Protein AF-A0A1V9X004-F1 (afdb_monomer_lite)

InterPro domains:
  IPR007000 Phospholipase B-like [PF04916] (18-209)
  IPR007000 Phospholipase B-like [PTHR12370] (17-209)

pLDDT: mean 76.51, std 19.92, range [30.42, 96.69]

Foldseek 3Di:
DVVVLVVVVVPDQQDDPVVQVVVCVVPPQAPVVSQVSCVPNPNQPPWEWDKDARLVQWADDPVGTDGHPRRIDIDTDPPFQYVVGADDDVVNNVVVCLVVCCVVPHCLSPPCRNLLNVLCVVQVVVDPDPFSVQLQQQDFPFVPDPSQADPDPVRGARCSGSWRQLCVDDPPDPDDDDNPDGRFKDWADDSVQVVVQFIFMDGGGRDPVCNPGNPPVRVVPRDGDRDDDDPPPPPDPDDDDDDD

Structure (mmCIF, N/CA/C/O backbone):
data_AF-A0A1V9X004-F1
#
_entry.id   AF-A0A1V9X004-F1
#
loop_
_atom_site.group_PDB
_atom_site.id
_atom_site.type_symbol
_atom_site.label_atom_id
_atom_site.label_alt_id
_atom_site.label_comp_id
_atom_site.label_asym_id
_atom_site.label_entity_id
_atom_site.label_seq_id
_atom_site.pdbx_PDB_ins_code
_atom_site.Cartn_x
_atom_site.Cartn_y
_atom_site.Cartn_z
_atom_site.occupancy
_atom_site.B_iso_or_equiv
_atom_site.auth_seq_id
_atom_site.auth_comp_id
_atom_site.auth_asym_id
_atom_site.auth_atom_id
_atom_site.pdbx_PDB_model_num
ATOM 1 N N . MET A 1 1 ? -15.136 17.349 20.331 1.00 53.78 1 MET A N 1
ATOM 2 C CA . MET A 1 1 ? -14.420 17.131 19.054 1.00 53.78 1 MET A CA 1
ATOM 3 C C . MET A 1 1 ? -13.663 18.383 18.614 1.00 53.78 1 MET A C 1
ATOM 5 O O . MET A 1 1 ? -12.448 18.372 18.726 1.00 53.78 1 MET A O 1
ATOM 9 N N . LEU A 1 2 ? -14.330 19.485 18.222 1.00 52.47 2 LEU A N 1
ATOM 10 C CA . LEU A 1 2 ? -13.632 20.729 17.837 1.00 52.47 2 LEU A CA 1
ATOM 11 C C . LEU A 1 2 ? -12.688 21.262 18.929 1.00 52.47 2 LEU A C 1
ATOM 13 O O . LEU A 1 2 ? -11.559 21.576 18.601 1.00 52.47 2 LEU A O 1
ATOM 17 N N . GLN A 1 3 ? -13.092 21.255 20.206 1.00 54.00 3 GLN A N 1
ATOM 18 C CA . GLN A 1 3 ? -12.241 21.714 21.320 1.00 54.00 3 GLN A CA 1
ATOM 19 C C . GLN A 1 3 ? -10.971 20.874 21.557 1.00 54.00 3 GLN A C 1
ATOM 21 O O . GLN A 1 3 ? -9.941 21.419 21.939 1.00 54.00 3 GLN A O 1
ATOM 26 N N . GLN A 1 4 ? -11.026 19.554 21.331 1.00 58.50 4 GLN A N 1
ATOM 27 C CA . GLN A 1 4 ? -9.837 18.692 21.432 1.00 58.50 4 GLN A CA 1
ATOM 28 C C . GLN A 1 4 ? -8.869 18.961 20.279 1.00 58.50 4 GLN A C 1
ATOM 30 O O . GLN A 1 4 ? -7.663 18.975 20.487 1.00 58.50 4 GLN A O 1
ATOM 35 N N . LEU A 1 5 ? -9.398 19.210 19.078 1.00 57.47 5 LEU A N 1
ATOM 36 C CA . LEU A 1 5 ? -8.586 19.544 17.911 1.00 57.47 5 LEU A CA 1
ATOM 37 C C . LEU A 1 5 ? -7.991 20.954 18.020 1.00 57.47 5 LEU A C 1
ATOM 39 O O . LEU A 1 5 ? -6.809 21.116 17.757 1.00 57.47 5 LEU A O 1
ATOM 43 N N . THR A 1 6 ? -8.756 21.952 18.478 1.00 59.28 6 THR A N 1
ATOM 44 C CA . THR A 1 6 ? -8.246 23.321 18.676 1.00 59.28 6 THR A CA 1
ATOM 45 C C . THR A 1 6 ? -7.191 23.381 19.776 1.00 59.28 6 THR A C 1
ATOM 47 O O . THR A 1 6 ? -6.166 24.014 19.585 1.00 59.28 6 THR A O 1
ATOM 50 N N . GLY A 1 7 ? -7.369 22.650 20.886 1.00 61.34 7 GLY A N 1
ATOM 51 C CA . GLY A 1 7 ? -6.350 22.576 21.940 1.00 61.34 7 GLY A CA 1
ATOM 52 C C . GLY A 1 7 ? -5.041 21.910 21.494 1.00 61.34 7 GLY A C 1
ATOM 53 O O . GLY A 1 7 ? -3.983 22.247 22.014 1.00 61.34 7 GLY A O 1
ATOM 54 N N . LEU A 1 8 ? -5.094 20.990 20.523 1.00 60.97 8 LEU A N 1
ATOM 55 C CA . LEU A 1 8 ? -3.900 20.405 19.903 1.00 60.97 8 LEU A CA 1
ATOM 56 C C . LEU A 1 8 ? -3.260 21.351 18.873 1.00 60.97 8 LEU A C 1
ATOM 58 O O . LEU A 1 8 ? -2.035 21.412 18.793 1.00 60.97 8 LEU A O 1
ATOM 62 N N . ASP A 1 9 ? -4.079 22.078 18.107 1.00 60.88 9 ASP A N 1
ATOM 63 C CA . ASP A 1 9 ? -3.632 23.027 17.080 1.00 60.88 9 ASP A CA 1
ATOM 64 C C . ASP A 1 9 ? -2.958 24.272 17.700 1.00 60.88 9 ASP A C 1
ATOM 66 O O . ASP A 1 9 ? -1.928 24.724 17.196 1.00 60.88 9 ASP A O 1
ATOM 70 N N . ASP A 1 10 ? -3.504 24.804 18.802 1.00 58.59 10 ASP A N 1
ATOM 71 C CA . ASP A 1 10 ? -3.049 26.054 19.436 1.00 58.59 10 ASP A CA 1
ATOM 72 C C . ASP A 1 10 ? -1.736 25.901 20.210 1.00 58.59 10 ASP A C 1
ATOM 74 O O . ASP A 1 10 ? -1.018 26.878 20.423 1.00 58.59 10 ASP A O 1
ATOM 78 N N . GLN A 1 11 ? -1.393 24.685 20.641 1.00 55.88 11 GLN A N 1
ATOM 79 C CA . GLN A 1 11 ? -0.183 24.487 21.430 1.00 55.88 11 GLN A CA 1
ATOM 80 C C . GLN A 1 11 ? 1.095 24.454 20.581 1.00 55.88 11 GLN A C 1
ATOM 82 O O . GLN A 1 11 ? 2.164 24.701 21.137 1.00 55.88 11 GLN A O 1
ATOM 87 N N . PHE A 1 12 ? 1.040 24.159 19.271 1.00 55.66 12 PHE A N 1
ATOM 88 C CA . PHE A 1 12 ? 2.264 23.838 18.524 1.00 55.66 12 PHE A CA 1
ATOM 89 C C . PHE A 1 12 ? 2.197 24.093 17.003 1.00 55.66 12 PHE A C 1
ATOM 91 O O . PHE A 1 12 ? 2.146 23.166 16.190 1.00 55.66 12 PHE A O 1
ATOM 98 N N . GLU A 1 13 ? 2.294 25.356 16.588 1.00 60.31 13 GLU A N 1
ATOM 99 C CA . GLU A 1 13 ? 2.584 25.693 15.189 1.00 60.31 13 GLU A CA 1
ATOM 100 C C . GLU A 1 13 ? 3.976 25.187 14.752 1.00 60.31 13 GLU A C 1
ATOM 102 O O . GLU A 1 13 ? 4.943 25.246 15.508 1.00 60.31 13 GLU A O 1
ATOM 107 N N . GLY A 1 14 ? 4.090 24.679 13.518 1.00 66.25 14 GLY A N 1
ATOM 108 C CA . GLY A 1 14 ? 5.381 24.285 12.929 1.00 66.25 14 GLY A CA 1
ATOM 109 C C . GLY A 1 14 ? 5.906 22.887 13.296 1.00 66.25 14 GLY A C 1
ATOM 110 O O . GLY A 1 14 ? 7.081 22.600 13.068 1.00 66.25 14 GLY A O 1
ATOM 111 N N . GLN A 1 15 ? 5.075 21.993 13.843 1.00 75.81 15 GLN A N 1
ATOM 112 C CA . GLN A 1 15 ? 5.506 20.625 14.152 1.00 75.81 15 GLN A CA 1
ATOM 113 C C . GLN A 1 15 ? 5.860 19.800 12.910 1.00 75.81 15 GLN A C 1
ATOM 115 O O . GLN A 1 15 ? 5.192 19.863 11.879 1.00 75.81 15 GLN A O 1
ATOM 120 N N . THR A 1 16 ? 6.861 18.931 13.050 1.00 82.88 16 THR A N 1
ATOM 121 C CA . THR A 1 16 ? 7.180 17.917 12.038 1.00 82.88 16 THR A CA 1
ATOM 122 C C . THR A 1 16 ? 6.090 16.847 11.969 1.00 82.88 16 THR A C 1
ATOM 124 O O . THR A 1 16 ? 5.406 16.565 12.957 1.00 82.88 16 THR A O 1
ATOM 127 N N . LEU A 1 17 ? 5.963 16.182 10.816 1.00 84.06 17 LEU A N 1
ATOM 128 C CA . LEU A 1 17 ? 4.966 15.127 10.630 1.00 84.06 17 LEU A CA 1
ATOM 129 C C . LEU A 1 17 ? 5.078 14.006 11.677 1.00 84.06 17 LEU A C 1
ATOM 131 O O . LEU A 1 17 ? 4.063 13.491 12.136 1.00 84.06 17 LEU A O 1
ATOM 135 N N . TYR A 1 18 ? 6.298 13.652 12.094 1.00 85.69 18 TYR A N 1
ATOM 136 C CA . TYR A 1 18 ? 6.521 12.618 13.106 1.00 85.69 18 TYR A CA 1
ATOM 137 C C . TYR A 1 18 ? 5.813 12.936 14.427 1.00 85.69 18 TYR A C 1
ATOM 139 O O . TYR A 1 18 ? 5.099 12.084 14.956 1.00 85.69 18 TYR A O 1
ATOM 147 N N . VAL A 1 19 ? 5.982 14.158 14.944 1.00 86.69 19 VAL A N 1
ATOM 148 C CA . VAL A 1 19 ? 5.370 14.575 16.216 1.00 86.69 19 VAL A CA 1
ATOM 149 C C . VAL A 1 19 ? 3.849 14.506 16.107 1.00 86.69 19 VAL A C 1
ATOM 151 O O . VAL A 1 19 ? 3.196 13.896 16.954 1.00 86.69 19 VAL A O 1
ATOM 154 N N . ARG A 1 20 ? 3.308 15.016 14.999 1.00 86.69 20 ARG A N 1
ATOM 155 C CA . ARG A 1 20 ? 1.872 15.006 14.713 1.00 86.69 20 ARG A CA 1
ATOM 156 C C . ARG A 1 20 ? 1.293 13.595 14.669 1.0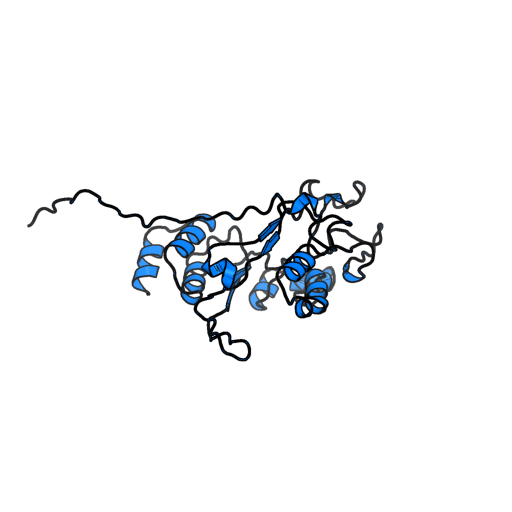0 86.69 20 ARG A C 1
ATOM 158 O O . ARG A 1 20 ? 0.247 13.340 15.253 1.00 86.69 20 ARG A O 1
ATOM 165 N N . ILE A 1 21 ? 1.983 12.649 14.027 1.00 88.44 21 ILE A N 1
ATOM 166 C CA . ILE A 1 21 ? 1.542 11.247 13.978 1.00 88.44 21 ILE A CA 1
ATOM 167 C C . ILE A 1 21 ? 1.471 10.648 15.383 1.00 88.44 21 ILE A C 1
ATOM 169 O O . ILE A 1 21 ? 0.502 9.956 15.690 1.00 88.44 21 ILE A O 1
ATOM 173 N N . ARG A 1 22 ? 2.475 10.884 16.243 1.00 88.19 22 ARG A N 1
ATOM 174 C CA . ARG A 1 22 ? 2.455 10.321 17.605 1.00 88.19 22 ARG A CA 1
ATOM 175 C C . ARG A 1 22 ? 1.303 10.886 18.422 1.00 88.19 22 ARG A C 1
ATOM 177 O O . ARG A 1 22 ? 0.561 10.102 18.997 1.00 88.19 22 ARG A O 1
ATOM 184 N N . GLN A 1 23 ? 1.081 12.196 18.361 1.00 85.50 23 GLN A N 1
ATOM 185 C CA . GLN A 1 23 ? -0.067 12.830 19.010 1.00 85.50 23 GLN A CA 1
ATOM 186 C C . GLN A 1 23 ? -1.401 12.265 18.503 1.00 85.50 23 GLN A C 1
ATOM 188 O O . GLN A 1 23 ? -2.264 11.899 19.299 1.00 85.50 23 GLN A O 1
ATOM 193 N N . ALA A 1 24 ? -1.554 12.142 17.182 1.00 87.50 24 ALA A N 1
ATOM 194 C CA . ALA A 1 24 ? -2.772 11.627 16.571 1.00 87.50 24 ALA A CA 1
ATOM 195 C C . ALA A 1 24 ? -3.071 10.182 16.999 1.00 87.50 24 ALA A C 1
ATOM 197 O O . ALA A 1 24 ? -4.209 9.873 17.332 1.00 87.50 24 ALA A O 1
ATOM 198 N N . ILE A 1 25 ? -2.059 9.308 17.011 1.00 87.00 25 ILE A N 1
ATOM 199 C CA . ILE A 1 25 ? -2.214 7.898 17.406 1.00 87.00 25 ILE A CA 1
ATOM 200 C C . ILE A 1 25 ? -2.537 7.759 18.901 1.00 87.00 25 ILE A C 1
ATOM 202 O O . ILE A 1 25 ? -3.272 6.847 19.273 1.00 87.00 25 ILE A O 1
ATOM 206 N N . ASP A 1 26 ? -2.004 8.639 19.750 1.00 82.94 26 ASP A N 1
ATOM 207 C CA . ASP A 1 26 ? -2.195 8.544 21.200 1.00 82.94 26 ASP A CA 1
ATOM 208 C C . ASP A 1 26 ? -3.565 9.084 21.654 1.00 82.94 26 ASP A C 1
ATOM 210 O O . ASP A 1 26 ? -4.114 8.611 22.650 1.00 82.94 26 ASP A O 1
ATOM 214 N N . VAL A 1 27 ? -4.127 10.064 20.937 1.00 84.81 27 VAL A N 1
ATOM 215 C CA . VAL A 1 27 ? -5.331 10.796 21.374 1.00 84.81 27 VAL A CA 1
ATOM 216 C C . VAL A 1 27 ? -6.576 10.439 20.559 1.00 84.81 27 VAL A C 1
ATOM 218 O O . VAL A 1 27 ? -7.674 10.366 21.116 1.00 84.81 27 VAL A O 1
ATOM 221 N N . LEU A 1 28 ? -6.445 10.222 19.249 1.00 88.06 28 LEU A N 1
ATOM 222 C CA . LEU A 1 28 ? -7.596 10.087 18.354 1.00 88.06 28 LEU A CA 1
ATOM 223 C C . LEU A 1 28 ? -8.049 8.630 18.245 1.00 88.06 28 LEU A C 1
ATOM 225 O O . LEU A 1 28 ? -7.243 7.715 18.114 1.00 88.06 28 LEU A O 1
ATOM 229 N N . GLN A 1 29 ? -9.366 8.429 18.275 1.00 86.50 29 GLN A N 1
ATOM 230 C CA . GLN A 1 29 ? -9.980 7.095 18.276 1.00 86.50 29 GLN A CA 1
ATOM 231 C C . GLN A 1 29 ? -10.654 6.741 16.947 1.00 86.50 29 GLN A C 1
ATOM 233 O O . GLN A 1 29 ? -10.884 5.568 16.668 1.00 86.50 29 GLN A O 1
ATOM 238 N N . LEU A 1 30 ? -10.988 7.744 16.130 1.00 88.75 30 LEU A N 1
ATOM 239 C CA . LEU A 1 30 ? -11.716 7.569 14.876 1.00 88.75 30 LEU A CA 1
ATOM 240 C C . LEU A 1 30 ? -10.831 7.910 13.680 1.00 88.75 30 LEU A C 1
ATOM 242 O O . LEU A 1 30 ? -10.091 8.896 13.697 1.00 88.75 30 LEU A O 1
ATOM 246 N N . GLY A 1 31 ? -10.973 7.136 12.601 1.00 88.94 31 GLY A N 1
ATOM 247 C CA . GLY A 1 31 ? -10.268 7.411 11.349 1.00 88.94 31 GLY A CA 1
ATOM 248 C C . GLY A 1 31 ? -10.614 8.779 10.758 1.00 88.94 31 GLY A C 1
ATOM 249 O O . GLY A 1 31 ? -9.718 9.480 10.293 1.00 88.94 31 GLY A O 1
ATOM 250 N N . SER A 1 32 ? -11.875 9.211 10.867 1.00 90.38 32 SER A N 1
ATOM 251 C CA . SER A 1 32 ? -12.311 10.553 10.458 1.00 90.38 32 SER A CA 1
ATOM 252 C C . SER A 1 32 ? -11.530 11.648 11.180 1.00 90.38 32 SER A C 1
ATOM 254 O O . SER A 1 32 ? -10.983 12.546 10.542 1.00 90.38 32 SER A O 1
ATOM 256 N N . ASP A 1 33 ? -11.416 11.546 12.502 1.00 90.50 33 ASP A N 1
ATOM 257 C CA . ASP A 1 33 ? -10.754 12.558 13.323 1.00 90.50 33 ASP A CA 1
ATOM 258 C C . ASP A 1 33 ? -9.262 12.604 13.008 1.00 90.50 33 ASP A C 1
ATOM 260 O O . ASP A 1 33 ? -8.694 13.687 12.865 1.00 90.50 33 ASP A O 1
ATOM 264 N N . TRP A 1 34 ? -8.650 11.432 12.807 1.00 90.19 34 TRP A N 1
ATOM 265 C CA . TRP A 1 34 ? -7.265 11.317 12.362 1.00 90.19 34 TRP A CA 1
ATOM 266 C C . TRP A 1 34 ? -7.047 12.029 11.022 1.00 90.19 34 TRP A C 1
ATOM 268 O O . TRP A 1 34 ? -6.115 12.823 10.893 1.00 90.19 34 TRP A O 1
ATOM 278 N N . THR A 1 35 ? -7.929 11.821 10.037 1.00 88.94 35 THR A N 1
ATOM 279 C CA . THR A 1 35 ? -7.809 12.499 8.735 1.00 88.94 35 THR A CA 1
ATOM 280 C C . THR A 1 35 ? -7.973 14.014 8.832 1.00 88.94 35 THR A C 1
ATOM 282 O O . THR A 1 35 ? -7.159 14.738 8.260 1.00 88.94 35 THR A O 1
ATOM 285 N N . VAL A 1 36 ? -8.957 14.507 9.593 1.00 88.81 36 VAL A N 1
ATOM 286 C CA . VAL A 1 36 ? -9.180 15.950 9.788 1.00 88.81 36 VAL A CA 1
ATOM 287 C C . VAL A 1 36 ? -7.983 16.589 10.485 1.00 88.81 36 VAL A C 1
ATOM 289 O O . VAL A 1 36 ? -7.510 17.640 10.055 1.00 88.81 36 VAL A O 1
ATOM 292 N N . TYR A 1 37 ? -7.461 15.950 11.532 1.00 88.00 37 TYR A N 1
ATOM 293 C CA . TYR A 1 37 ? -6.283 16.431 12.244 1.00 88.00 37 TYR A CA 1
ATOM 294 C C . TYR A 1 37 ? -5.065 16.520 11.315 1.00 88.00 37 TYR A C 1
ATOM 296 O O . TYR A 1 37 ? -4.389 17.545 11.274 1.00 88.00 37 TYR A O 1
ATOM 304 N N . MET A 1 38 ? -4.807 15.488 10.506 1.00 85.69 38 MET A N 1
ATOM 305 C CA . MET A 1 38 ? -3.634 15.445 9.625 1.00 85.69 38 MET A CA 1
ATOM 306 C C . MET A 1 38 ? -3.694 16.429 8.448 1.00 85.69 38 MET A C 1
ATOM 308 O O . MET A 1 38 ? -2.650 16.790 7.905 1.00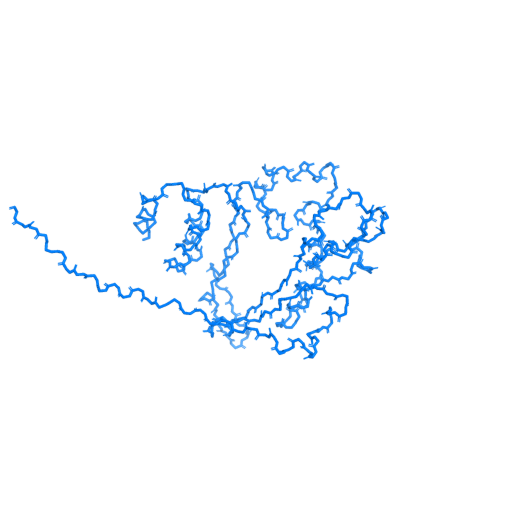 85.69 38 MET A O 1
ATOM 312 N N . GLN A 1 39 ? -4.880 16.910 8.074 1.00 83.31 39 GLN A N 1
ATOM 313 C CA . GLN A 1 39 ? -5.034 17.967 7.068 1.00 83.31 39 GLN A CA 1
ATOM 314 C C . GLN A 1 39 ? -4.670 19.358 7.606 1.00 83.31 39 GLN A C 1
ATOM 316 O O . G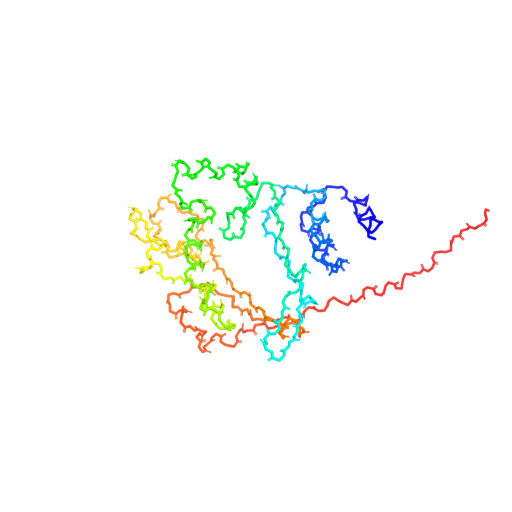LN A 1 39 ? -4.179 20.206 6.860 1.00 83.31 39 GLN A O 1
ATOM 321 N N . ARG A 1 40 ? -4.891 19.614 8.898 1.00 82.31 40 ARG A N 1
ATOM 322 C CA . ARG A 1 40 ? -4.632 20.924 9.513 1.00 82.31 40 ARG A CA 1
ATOM 323 C C . ARG A 1 40 ? -3.148 21.139 9.732 1.00 82.31 40 ARG A C 1
ATOM 325 O O . ARG A 1 40 ? -2.469 20.213 10.143 1.00 82.31 40 ARG A O 1
ATOM 332 N N . LYS A 1 41 ? -2.634 22.357 9.536 1.00 78.12 41 LYS A N 1
ATOM 333 C CA . LYS A 1 41 ? -1.237 22.732 9.860 1.00 78.12 41 LYS A CA 1
ATOM 334 C C . LYS A 1 41 ? -0.182 21.774 9.255 1.00 78.12 41 LYS A C 1
ATOM 336 O O . LYS A 1 41 ? 0.843 21.510 9.883 1.00 78.12 41 LYS A O 1
ATOM 341 N N . ASN A 1 42 ? -0.465 21.202 8.078 1.00 76.94 42 ASN A N 1
ATOM 342 C CA . ASN A 1 42 ? 0.420 20.258 7.391 1.00 76.94 42 ASN A CA 1
ATOM 343 C C . ASN A 1 42 ? 1.846 20.830 7.306 1.00 76.94 42 ASN A C 1
ATOM 345 O O . ASN A 1 42 ? 2.036 21.973 6.898 1.00 76.94 42 ASN A O 1
ATOM 349 N N . SER A 1 43 ? 2.839 20.032 7.699 1.00 76.69 43 SER A N 1
ATOM 350 C CA . SER A 1 43 ? 4.245 20.436 7.710 1.00 76.69 43 SER A CA 1
ATOM 351 C C . SER A 1 43 ? 4.893 20.412 6.327 1.00 76.69 43 SER A C 1
ATOM 353 O O . SER A 1 43 ? 6.045 20.819 6.202 1.00 76.69 43 SER A O 1
ATOM 355 N N . PHE A 1 44 ? 4.196 19.883 5.311 1.00 75.56 44 PHE A N 1
ATOM 356 C CA . PHE A 1 44 ? 4.692 19.683 3.942 1.00 75.56 44 PHE A CA 1
ATOM 357 C C . PHE A 1 44 ? 5.996 18.864 3.874 1.00 75.56 44 PHE A C 1
ATOM 359 O O . PHE A 1 44 ? 6.739 18.921 2.898 1.00 75.56 44 PHE A O 1
ATOM 366 N N . THR A 1 45 ? 6.269 18.070 4.911 1.00 75.81 45 THR A N 1
ATOM 367 C CA . THR A 1 45 ? 7.454 17.215 5.045 1.00 75.81 45 THR A CA 1
ATOM 368 C C . THR A 1 45 ? 7.035 15.770 5.280 1.00 75.81 45 THR A C 1
ATOM 370 O O . THR A 1 45 ? 6.023 15.516 5.929 1.00 75.81 45 THR A O 1
ATOM 373 N N . PHE A 1 46 ? 7.822 14.816 4.769 1.00 74.94 46 PHE A N 1
ATOM 374 C CA . PHE A 1 46 ? 7.566 13.371 4.908 1.00 74.94 46 PHE A CA 1
ATOM 375 C C . PHE A 1 46 ? 6.164 12.949 4.434 1.00 74.94 46 PHE A C 1
ATOM 377 O O . PHE A 1 46 ? 5.425 12.204 5.061 1.00 74.94 46 PHE A O 1
ATOM 384 N N . THR A 1 47 ? 5.792 13.500 3.305 1.00 78.75 47 THR A N 1
ATOM 385 C CA . THR A 1 47 ? 4.489 13.500 2.661 1.00 78.75 47 THR A CA 1
ATOM 386 C C . THR A 1 47 ? 4.115 12.100 2.143 1.00 78.75 47 THR A C 1
ATOM 388 O O . THR A 1 47 ? 4.803 11.524 1.301 1.00 78.75 47 THR A O 1
ATOM 391 N N . ASN A 1 48 ? 2.995 11.554 2.635 1.00 84.50 48 ASN A N 1
ATOM 392 C CA . ASN A 1 48 ? 2.559 10.173 2.380 1.00 84.50 48 ASN A CA 1
ATOM 393 C C . ASN A 1 48 ? 1.086 10.087 1.947 1.00 84.50 48 ASN A C 1
ATOM 395 O O . ASN A 1 48 ? 0.308 11.025 2.135 1.00 84.50 48 ASN A O 1
ATOM 399 N N . GLN A 1 49 ? 0.695 8.909 1.449 1.00 87.94 49 GLN A N 1
ATOM 400 C CA . GLN A 1 49 ? -0.688 8.433 1.512 1.00 87.94 49 GLN A CA 1
ATOM 401 C C . GLN A 1 49 ? -0.855 7.595 2.783 1.00 87.94 49 GLN A C 1
ATOM 403 O O . GLN A 1 49 ? -0.238 6.540 2.927 1.00 87.94 49 GLN A O 1
ATOM 408 N N . TRP A 1 50 ? -1.693 8.059 3.699 1.00 89.19 50 TRP A N 1
ATOM 409 C CA . TRP A 1 50 ? -2.029 7.352 4.925 1.00 89.19 50 TRP A CA 1
ATOM 410 C C . TRP A 1 50 ? -3.318 6.571 4.749 1.00 89.19 50 TRP A C 1
ATOM 412 O O . TRP A 1 50 ? -4.290 7.088 4.204 1.00 89.19 50 TRP A O 1
ATOM 422 N N . MET A 1 51 ? -3.320 5.339 5.248 1.00 92.50 51 MET A N 1
ATOM 423 C CA . MET A 1 51 ? -4.469 4.443 5.252 1.00 92.50 51 MET A CA 1
ATOM 424 C C . MET A 1 51 ? -4.815 4.102 6.698 1.00 92.50 51 MET A C 1
ATOM 426 O O . MET A 1 51 ? -3.969 3.594 7.434 1.00 92.50 51 MET A O 1
ATOM 430 N N . ILE A 1 52 ? -6.048 4.389 7.102 1.00 93.38 52 ILE A N 1
ATOM 431 C CA . ILE A 1 52 ? -6.546 4.164 8.454 1.00 93.38 52 ILE A CA 1
ATOM 432 C C . ILE A 1 52 ? -7.646 3.116 8.367 1.00 93.38 52 ILE A C 1
ATOM 434 O O . ILE A 1 52 ? -8.641 3.315 7.671 1.00 93.38 52 ILE A O 1
ATOM 438 N N . LEU A 1 53 ? -7.456 2.004 9.076 1.00 93.12 53 LEU A N 1
ATOM 439 C CA . LEU A 1 53 ? -8.410 0.904 9.156 1.00 93.12 53 LEU A CA 1
ATOM 440 C C . LEU A 1 53 ? -8.965 0.816 10.583 1.00 93.12 53 LEU A C 1
ATOM 442 O O . LEU A 1 53 ? -8.231 0.493 11.516 1.00 93.12 53 LEU A O 1
ATOM 446 N N . ASP A 1 54 ? -10.255 1.097 10.748 1.00 92.44 54 ASP A N 1
ATOM 447 C CA . ASP A 1 54 ? -10.959 1.022 12.028 1.00 92.44 54 ASP A CA 1
ATOM 448 C C . ASP A 1 54 ? -11.605 -0.360 12.203 1.00 92.44 54 ASP A C 1
ATOM 450 O O . ASP A 1 54 ? -12.715 -0.629 11.738 1.00 92.44 54 ASP A O 1
ATOM 454 N N . TYR A 1 55 ? -10.907 -1.253 12.908 1.00 91.56 55 TYR A N 1
ATOM 455 C CA . TYR A 1 55 ? -11.395 -2.605 13.198 1.00 91.56 55 TYR A CA 1
ATOM 456 C C . TYR A 1 55 ? -12.676 -2.637 14.048 1.00 91.56 55 TYR A C 1
ATOM 458 O O . TYR A 1 55 ? -13.371 -3.655 14.035 1.00 91.56 55 TYR A O 1
ATOM 466 N N . ASN A 1 56 ? -13.040 -1.551 14.744 1.00 90.38 56 ASN A N 1
ATOM 467 C CA . ASN A 1 56 ? -14.305 -1.475 15.487 1.00 90.38 56 ASN A CA 1
ATOM 468 C C . ASN A 1 56 ? -15.519 -1.353 14.555 1.00 90.38 56 ASN A C 1
ATOM 470 O O . ASN A 1 56 ? -16.656 -1.551 14.980 1.00 90.38 56 ASN A O 1
ATOM 474 N N . LYS A 1 57 ? -15.289 -1.031 13.278 1.00 92.50 57 LYS A N 1
ATOM 475 C CA . LYS A 1 57 ? -16.320 -0.935 12.239 1.00 92.50 57 LYS A CA 1
ATOM 476 C C . LYS A 1 57 ? -16.503 -2.238 11.458 1.00 92.50 57 LYS A C 1
ATOM 478 O O . LYS A 1 57 ? -17.276 -2.265 10.504 1.00 92.50 57 LYS A O 1
ATOM 483 N N . TYR A 1 58 ? -15.857 -3.328 11.872 1.00 92.94 58 TYR A N 1
ATOM 484 C CA . TYR A 1 58 ? -16.164 -4.666 11.374 1.00 92.94 58 TYR A CA 1
ATOM 485 C C . TYR A 1 58 ? -17.237 -5.338 12.237 1.00 92.94 58 TYR A C 1
ATOM 487 O O . TYR A 1 58 ? -17.066 -5.509 13.445 1.00 92.94 58 TYR A O 1
ATOM 495 N N . GLN A 1 59 ? -18.331 -5.766 11.606 1.00 91.94 59 GLN A N 1
ATOM 496 C CA . GLN A 1 59 ? -19.405 -6.510 12.256 1.00 91.94 59 GLN A CA 1
ATOM 497 C C . GLN A 1 59 ? -19.380 -7.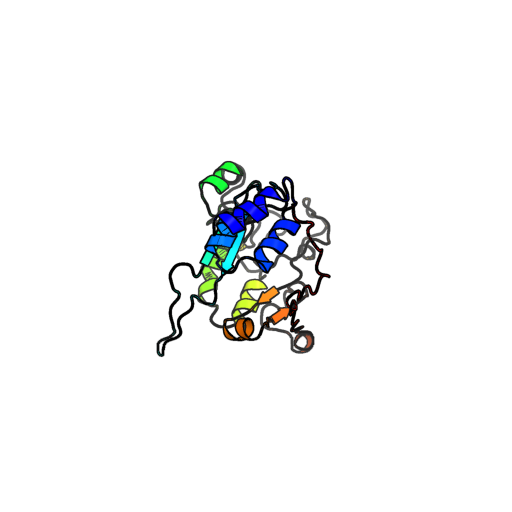969 11.797 1.00 91.94 59 GLN A C 1
ATOM 499 O O . GLN A 1 59 ? -19.669 -8.253 10.638 1.00 91.94 59 GLN A O 1
ATOM 504 N N . SER A 1 60 ? -19.073 -8.897 12.703 1.00 88.25 60 SER A N 1
ATOM 505 C CA . SER A 1 60 ? -19.143 -10.337 12.426 1.00 88.25 60 SER A CA 1
ATOM 506 C C . SER A 1 60 ? -20.588 -10.812 12.223 1.00 88.25 60 SER A C 1
ATOM 508 O O . SER A 1 60 ? -21.506 -10.327 12.884 1.00 88.25 60 SER A O 1
ATOM 510 N N . SER A 1 61 ? -20.777 -11.796 11.344 1.00 85.31 61 SER A N 1
ATOM 511 C CA . SER A 1 61 ? -22.030 -12.535 11.142 1.00 85.31 61 SER A CA 1
ATOM 512 C C . SER A 1 61 ? -21.720 -13.994 10.786 1.00 85.31 61 SER A C 1
ATOM 514 O O . SER A 1 61 ? -20.572 -14.312 10.469 1.00 85.31 61 SER A O 1
ATOM 516 N N . ALA A 1 62 ? -22.734 -14.866 10.826 1.00 82.38 62 ALA A N 1
ATOM 517 C CA . ALA A 1 62 ? -22.599 -16.270 10.424 1.00 82.38 62 ALA A CA 1
ATOM 518 C C . ALA A 1 62 ? -22.138 -16.432 8.959 1.00 82.38 62 ALA A C 1
ATOM 520 O O . ALA A 1 62 ? -21.401 -17.364 8.657 1.00 82.38 62 ALA A O 1
ATOM 521 N N . ASP A 1 63 ? -22.480 -15.471 8.091 1.00 83.12 63 ASP A N 1
ATOM 522 C CA . ASP A 1 63 ? -22.227 -15.519 6.642 1.00 83.12 63 ASP A CA 1
ATOM 523 C C . ASP A 1 63 ? -21.019 -14.668 6.188 1.00 83.12 63 ASP A C 1
ATOM 525 O O . ASP A 1 63 ? -20.942 -14.258 5.033 1.00 83.12 63 ASP A O 1
ATOM 529 N N . GLY A 1 64 ? -20.069 -14.362 7.085 1.00 72.62 64 GLY A N 1
ATOM 530 C CA . GLY A 1 64 ? -18.790 -13.726 6.709 1.00 72.62 64 GLY A CA 1
ATOM 531 C C . GLY A 1 64 ? -18.572 -12.277 7.163 1.00 72.62 64 GLY A C 1
ATOM 532 O O . GLY A 1 64 ? -17.525 -11.691 6.887 1.00 72.62 64 GLY A O 1
ATOM 533 N N . GLY A 1 65 ? -19.486 -11.707 7.946 1.00 87.00 65 GLY A N 1
ATOM 534 C CA . GLY A 1 65 ? -19.373 -10.347 8.474 1.00 87.00 65 GLY A CA 1
ATOM 535 C C . GLY A 1 65 ? -19.427 -9.245 7.409 1.00 87.00 65 GLY A C 1
ATOM 536 O O . GLY A 1 65 ? -19.459 -9.491 6.208 1.00 87.00 65 GLY A O 1
ATOM 537 N N . ARG A 1 66 ? -19.470 -7.987 7.854 1.00 91.12 66 ARG A N 1
ATOM 538 C CA . ARG A 1 66 ? -19.530 -6.807 6.981 1.00 91.12 66 ARG A CA 1
ATOM 539 C C . ARG A 1 66 ? -18.699 -5.652 7.524 1.00 91.12 66 ARG A C 1
ATOM 541 O O . ARG A 1 66 ? -18.566 -5.486 8.737 1.00 91.12 66 ARG A O 1
ATOM 548 N N . LEU A 1 67 ? -18.189 -4.826 6.617 1.00 93.50 67 LEU A N 1
ATOM 549 C CA . LEU A 1 67 ? -17.530 -3.561 6.939 1.00 93.50 67 LEU A CA 1
ATOM 550 C C . LEU A 1 67 ? -18.585 -2.451 6.977 1.00 93.50 67 LEU A C 1
ATOM 552 O O . LEU A 1 67 ? -19.380 -2.311 6.048 1.00 93.50 67 LEU A O 1
ATOM 556 N N . LEU A 1 68 ? -18.614 -1.674 8.056 1.00 94.12 68 LEU A N 1
ATOM 557 C CA . LEU A 1 68 ? -19.519 -0.536 8.201 1.00 94.12 68 LEU A CA 1
ATOM 558 C C . LEU A 1 68 ? -18.933 0.720 7.537 1.00 94.12 68 LEU A C 1
ATOM 560 O O . LEU A 1 68 ? -17.731 0.817 7.272 1.00 94.12 68 LEU A O 1
ATOM 564 N N . GLY A 1 69 ? -19.779 1.725 7.306 1.00 94.50 69 GLY A N 1
ATOM 565 C CA . GLY A 1 69 ? -19.318 3.047 6.881 1.00 94.50 69 GLY A CA 1
ATOM 566 C C . GLY A 1 69 ? -18.261 3.606 7.843 1.00 94.50 69 GLY A C 1
ATOM 567 O O . GLY A 1 69 ? -18.402 3.502 9.064 1.00 94.50 69 GLY A O 1
ATOM 568 N N . GLY A 1 70 ? -17.186 4.168 7.287 1.00 93.06 70 GLY A N 1
ATOM 569 C CA . GLY A 1 70 ? -16.055 4.690 8.058 1.00 93.06 70 GLY A CA 1
ATOM 570 C C . GLY A 1 70 ? -15.024 3.646 8.504 1.00 93.06 70 GLY A C 1
ATOM 571 O O . GLY A 1 70 ? -14.142 4.001 9.279 1.00 93.06 70 GLY A O 1
ATOM 572 N N . THR A 1 71 ? -15.101 2.396 8.024 1.00 94.94 71 THR A N 1
ATOM 573 C CA . THR A 1 71 ? -14.078 1.367 8.308 1.00 94.94 71 THR A CA 1
ATOM 574 C C . THR A 1 71 ? -12.710 1.721 7.730 1.00 94.94 71 THR A C 1
ATOM 576 O O . THR A 1 71 ? -11.691 1.403 8.333 1.00 94.94 71 THR A O 1
ATOM 579 N N . PHE A 1 72 ? -12.669 2.374 6.568 1.00 95.12 72 PHE A N 1
ATOM 580 C CA . PHE A 1 72 ? -11.430 2.720 5.884 1.00 95.12 72 PHE A CA 1
ATOM 581 C C . PHE A 1 72 ? -11.411 4.201 5.524 1.00 95.12 72 PHE A C 1
ATOM 583 O O . PHE A 1 72 ? -12.371 4.713 4.948 1.00 95.12 72 PHE A O 1
ATOM 590 N N . TRP A 1 73 ? -10.302 4.863 5.842 1.00 94.25 73 TRP A N 1
ATOM 591 C CA . TRP A 1 73 ? -10.026 6.245 5.470 1.00 94.25 73 TRP A CA 1
ATOM 592 C C . TRP A 1 73 ? -8.667 6.332 4.787 1.00 94.25 73 TRP A C 1
ATOM 594 O O . TRP A 1 73 ? -7.709 5.690 5.217 1.00 94.25 73 TRP A O 1
ATOM 604 N N . ALA A 1 74 ? -8.579 7.161 3.750 1.00 91.19 74 ALA A N 1
ATOM 605 C CA . ALA A 1 74 ? -7.328 7.484 3.083 1.00 91.19 74 ALA A CA 1
ATOM 606 C C . ALA A 1 74 ? -7.128 9.001 3.063 1.00 91.19 74 ALA A C 1
ATOM 608 O O . ALA A 1 74 ? -8.070 9.747 2.797 1.00 91.19 74 ALA A O 1
ATOM 609 N N . VAL A 1 75 ? -5.905 9.457 3.325 1.00 89.06 75 VAL A N 1
ATOM 610 C CA . VAL A 1 75 ? -5.526 10.870 3.196 1.00 89.06 75 VAL A CA 1
ATOM 611 C C . VAL A 1 75 ? -4.163 10.988 2.533 1.00 89.06 75 VAL A C 1
ATOM 613 O O . VAL A 1 75 ? -3.242 10.239 2.846 1.00 89.06 75 VAL A O 1
ATOM 616 N N . GLU A 1 76 ? -4.038 11.937 1.612 1.00 87.75 76 GLU A N 1
ATOM 617 C CA . GLU A 1 76 ? -2.789 12.270 0.931 1.00 87.75 76 GLU A CA 1
ATOM 618 C C . GLU A 1 76 ? -2.375 13.694 1.302 1.00 87.75 76 GLU A C 1
ATOM 620 O O . GLU A 1 76 ? -3.207 14.598 1.355 1.00 87.75 76 GLU A O 1
ATOM 625 N N . GLN A 1 77 ? -1.087 13.894 1.575 1.00 80.19 77 GLN A N 1
ATOM 626 C CA . GLN A 1 77 ? -0.519 15.201 1.913 1.00 80.19 77 GLN A CA 1
ATOM 627 C C . GLN A 1 77 ? 0.541 15.566 0.880 1.00 80.19 77 GLN A C 1
ATOM 629 O O . GLN A 1 77 ? 1.524 14.857 0.784 1.00 80.19 77 GLN A O 1
ATOM 634 N N . MET A 1 78 ? 0.411 16.660 0.132 1.00 71.44 78 MET A N 1
ATOM 635 C CA . MET A 1 78 ? 1.460 17.086 -0.809 1.00 71.44 78 MET A CA 1
ATOM 636 C C . MET A 1 78 ? 2.592 17.883 -0.142 1.00 71.44 78 MET A C 1
ATOM 638 O O . MET A 1 78 ? 2.354 18.437 0.932 1.00 71.44 78 MET A O 1
ATOM 642 N N . PRO A 1 79 ? 3.789 17.980 -0.767 1.00 55.31 79 PRO A N 1
ATOM 643 C CA . PRO A 1 79 ? 4.216 17.280 -1.997 1.00 55.31 79 PRO A CA 1
ATOM 644 C C . PRO A 1 79 ? 4.675 15.830 -1.708 1.00 55.31 79 PRO A C 1
ATOM 646 O O . PRO A 1 79 ? 5.790 15.651 -1.238 1.00 55.31 79 PRO A O 1
ATOM 649 N N . ALA A 1 80 ? 3.840 14.795 -1.922 1.00 50.16 80 ALA A N 1
ATOM 650 C CA . ALA A 1 80 ? 4.039 13.391 -1.471 1.00 50.16 80 ALA A CA 1
ATOM 651 C C . ALA A 1 80 ? 4.468 12.391 -2.537 1.00 50.16 80 ALA A C 1
ATOM 653 O O . ALA A 1 80 ? 4.353 12.638 -3.726 1.00 50.16 80 ALA A O 1
ATOM 654 N N . MET A 1 81 ? 4.811 11.183 -2.070 1.00 46.06 81 MET A N 1
ATOM 655 C CA . MET A 1 81 ? 4.743 9.914 -2.807 1.00 46.06 81 MET A CA 1
ATOM 656 C C . MET A 1 81 ? 3.796 8.947 -2.040 1.00 46.06 81 MET A C 1
ATOM 658 O O . MET A 1 81 ? 3.853 8.872 -0.819 1.00 46.06 81 MET A O 1
ATOM 662 N N . ALA A 1 82 ? 2.877 8.250 -2.726 1.00 47.44 82 ALA A N 1
ATOM 663 C CA . ALA A 1 82 ? 1.722 7.517 -2.138 1.00 47.44 82 ALA A CA 1
ATOM 664 C C . ALA A 1 82 ? 1.918 5.993 -1.856 1.00 47.44 82 ALA A C 1
ATOM 666 O O . ALA A 1 82 ? 3.048 5.513 -1.832 1.00 47.44 82 ALA A O 1
ATOM 667 N N . SER A 1 83 ? 0.848 5.208 -1.614 1.00 61.41 83 SER A N 1
ATOM 668 C CA . SER A 1 83 ? 0.889 3.727 -1.598 1.00 61.41 83 SER A CA 1
ATOM 669 C C . SER A 1 83 ? 1.153 3.218 -3.012 1.00 61.41 83 SER A C 1
ATOM 671 O O . SER A 1 83 ? 0.637 3.771 -3.977 1.00 61.41 83 SER A O 1
ATOM 673 N N . TYR A 1 84 ? 2.091 2.279 -3.136 1.00 64.62 84 TYR A N 1
ATOM 674 C CA . TYR A 1 84 ? 2.895 2.056 -4.346 1.00 64.62 84 TYR A CA 1
ATOM 675 C C . TYR A 1 84 ? 3.437 3.334 -5.028 1.00 64.62 84 TYR A C 1
ATOM 677 O O . TYR A 1 84 ? 3.817 3.328 -6.202 1.00 64.62 84 TYR A O 1
ATOM 685 N N . ASN A 1 85 ? 3.602 4.402 -4.251 1.00 80.94 85 ASN A N 1
ATOM 686 C CA . ASN A 1 85 ? 4.247 5.667 -4.585 1.00 80.94 85 ASN A CA 1
ATOM 687 C C . ASN A 1 85 ? 3.570 6.464 -5.713 1.00 80.94 85 ASN A C 1
ATOM 689 O O . ASN A 1 85 ? 4.235 7.280 -6.347 1.00 80.94 85 ASN A O 1
ATOM 693 N N . VAL A 1 86 ? 2.261 6.274 -5.944 1.00 84.50 86 VAL A N 1
ATOM 694 C CA . VAL A 1 86 ? 1.477 7.043 -6.934 1.00 84.50 86 VAL A CA 1
ATOM 695 C C . VAL A 1 86 ? 0.146 7.516 -6.352 1.00 84.50 86 VAL A C 1
ATOM 697 O O . VAL A 1 86 ? -0.580 6.721 -5.765 1.00 84.50 86 VAL A O 1
ATOM 700 N N . HIS A 1 87 ? -0.146 8.814 -6.468 1.00 86.81 87 HIS A N 1
ATOM 701 C CA . HIS A 1 87 ? -1.313 9.436 -5.834 1.00 86.81 87 HIS A CA 1
ATOM 702 C C . HIS A 1 87 ? -2.635 8.909 -6.370 1.00 86.81 87 HIS A C 1
ATOM 704 O O . HIS A 1 87 ? -2.793 8.752 -7.579 1.00 86.81 87 HIS A O 1
ATOM 710 N N . TYR A 1 88 ? -3.571 8.667 -5.456 1.00 89.75 88 TYR A N 1
ATOM 711 C CA . TYR A 1 88 ? -4.924 8.231 -5.767 1.00 89.75 88 TYR A CA 1
ATOM 712 C C . TYR A 1 88 ? -5.829 9.404 -6.135 1.00 89.75 88 TYR A C 1
ATOM 714 O O . TYR A 1 88 ? -6.550 9.331 -7.130 1.00 89.75 88 TYR A O 1
ATOM 722 N N . PHE A 1 89 ? -5.817 10.482 -5.343 1.00 90.69 89 PHE A N 1
ATOM 723 C CA . PHE A 1 89 ? -6.730 11.596 -5.570 1.00 90.69 89 PHE A CA 1
ATOM 724 C C . PHE A 1 89 ? -6.262 12.400 -6.783 1.00 90.69 89 PHE A C 1
ATOM 726 O O . PHE A 1 89 ? -5.129 12.875 -6.824 1.00 90.69 89 PHE A O 1
ATOM 733 N N . ASN A 1 90 ? -7.138 12.544 -7.782 1.00 90.50 90 ASN A N 1
ATOM 734 C CA . ASN A 1 90 ? -6.786 13.104 -9.089 1.00 90.50 90 ASN A CA 1
ATOM 735 C C . ASN A 1 90 ? -6.167 14.508 -8.995 1.00 90.50 90 ASN A C 1
ATOM 737 O O . ASN A 1 90 ? -5.214 14.790 -9.715 1.00 90.50 90 ASN A O 1
ATOM 741 N N . ASP A 1 91 ? -6.661 15.360 -8.098 1.00 90.31 91 ASP A N 1
ATOM 742 C CA . ASP A 1 91 ? -6.134 16.719 -7.924 1.00 90.31 91 ASP A CA 1
ATOM 743 C C . ASP A 1 91 ? -4.668 16.672 -7.469 1.00 90.31 91 ASP A C 1
ATOM 745 O O . ASP A 1 91 ? -3.789 17.220 -8.128 1.00 90.31 91 ASP A O 1
ATOM 749 N N . ILE A 1 92 ? -4.375 15.869 -6.443 1.00 87.50 92 ILE A N 1
ATOM 750 C CA . ILE A 1 92 ? -3.020 15.659 -5.914 1.00 87.50 92 ILE A CA 1
ATOM 751 C C . ILE A 1 92 ? -2.124 14.963 -6.956 1.00 87.50 92 ILE A C 1
ATOM 753 O O . ILE A 1 92 ? -0.972 15.349 -7.167 1.00 87.50 92 ILE A O 1
ATOM 757 N N . PHE A 1 93 ? -2.647 13.973 -7.682 1.00 88.69 93 PHE A N 1
ATOM 758 C CA . PHE A 1 93 ? -1.940 13.329 -8.791 1.00 88.69 93 PHE A CA 1
ATOM 759 C C . PHE A 1 93 ? -1.534 14.329 -9.885 1.00 88.69 93 PHE A C 1
ATOM 761 O O . PHE A 1 93 ? -0.411 14.273 -10.392 1.00 88.69 93 PHE A O 1
ATOM 768 N N . ASN A 1 94 ? -2.415 15.261 -10.243 1.00 88.81 94 ASN A N 1
ATOM 769 C CA . ASN A 1 94 ? -2.125 16.266 -11.260 1.00 88.81 94 ASN A CA 1
ATOM 770 C C . ASN A 1 94 ? -1.126 17.309 -10.747 1.00 88.81 94 ASN A C 1
ATOM 772 O O . ASN A 1 94 ? -0.131 17.576 -11.428 1.00 88.81 94 ASN A O 1
ATOM 776 N N . ASP A 1 95 ? -1.346 17.826 -9.540 1.00 87.56 95 ASP A N 1
ATOM 777 C CA . ASP A 1 95 ? -0.539 18.890 -8.940 1.00 87.56 95 ASP A CA 1
ATOM 778 C C . ASP A 1 95 ? 0.883 18.434 -8.589 1.00 87.56 95 ASP A C 1
ATOM 780 O O . ASP A 1 95 ? 1.835 19.204 -8.705 1.00 87.56 95 ASP A O 1
ATOM 784 N N . SER A 1 96 ? 1.071 17.151 -8.263 1.00 84.12 96 SER A N 1
ATOM 785 C CA . SER A 1 96 ? 2.400 16.541 -8.074 1.00 84.12 96 SER A CA 1
ATOM 786 C C . SER A 1 96 ? 3.229 16.420 -9.365 1.00 84.12 96 SER A C 1
ATOM 788 O O . SER A 1 96 ? 4.359 15.934 -9.341 1.00 84.12 96 SER A O 1
ATOM 790 N N . GLY A 1 97 ? 2.679 16.817 -10.519 1.00 85.88 97 GLY A N 1
ATOM 791 C CA . GLY A 1 97 ? 3.341 16.717 -11.821 1.00 85.88 97 GLY A CA 1
ATOM 792 C C . GLY A 1 97 ? 3.323 15.310 -12.422 1.00 85.88 97 GLY A C 1
ATOM 793 O O . GLY A 1 97 ? 3.915 15.083 -13.482 1.00 85.88 97 GLY A O 1
ATOM 794 N N . ARG A 1 98 ? 2.614 14.356 -11.804 1.00 85.12 98 ARG A N 1
ATOM 795 C CA . ARG A 1 98 ? 2.597 12.957 -12.245 1.00 85.12 98 ARG A CA 1
ATOM 796 C C . ARG A 1 98 ? 1.983 12.783 -13.629 1.00 85.12 98 ARG A C 1
ATOM 798 O O . ARG A 1 98 ? 2.496 11.998 -14.422 1.00 85.12 98 ARG A O 1
ATOM 805 N N . ARG A 1 99 ? 0.959 13.577 -13.964 1.00 85.50 99 ARG A N 1
ATOM 806 C CA . ARG A 1 99 ? 0.378 13.619 -15.317 1.00 85.50 99 ARG A CA 1
ATOM 807 C C . ARG A 1 99 ? 1.423 13.968 -16.381 1.00 85.50 99 ARG A C 1
ATOM 809 O O . ARG A 1 99 ? 1.501 13.283 -17.395 1.00 85.50 99 ARG A O 1
ATOM 816 N N . LYS A 1 100 ? 2.255 14.986 -16.131 1.00 86.69 100 LYS A N 1
ATOM 817 C CA . LYS A 1 100 ? 3.335 15.386 -17.051 1.00 86.69 100 LYS A CA 1
ATOM 818 C C . LYS A 1 100 ? 4.374 14.275 -17.203 1.00 86.69 100 LYS A C 1
ATOM 820 O O . LYS A 1 100 ? 4.834 14.022 -18.309 1.00 86.69 100 LYS A O 1
ATOM 825 N N . LEU A 1 101 ? 4.698 13.578 -16.112 1.00 84.62 101 LEU A N 1
ATOM 826 C CA . LEU A 1 101 ? 5.623 12.445 -16.143 1.00 84.62 101 LEU A CA 1
ATOM 827 C C . LEU A 1 101 ? 5.074 11.260 -16.953 1.00 84.62 101 LEU A C 1
ATOM 829 O O . LEU A 1 101 ? 5.827 10.634 -17.690 1.00 84.62 101 LEU A O 1
ATOM 833 N N . CYS A 1 102 ? 3.771 10.978 -16.867 1.00 85.38 102 CYS A N 1
ATOM 834 C CA . CYS A 1 102 ? 3.138 9.957 -17.709 1.00 85.38 102 CYS A CA 1
ATOM 835 C C . CYS A 1 102 ? 3.236 10.332 -19.194 1.00 85.38 102 CYS A C 1
ATOM 837 O O . CYS A 1 102 ? 3.608 9.504 -20.017 1.00 85.38 102 CYS A O 1
ATOM 839 N N . GLN A 1 103 ? 2.977 11.601 -19.528 1.00 85.25 103 GLN A N 1
ATOM 840 C CA . GLN A 1 103 ? 3.056 12.100 -20.904 1.00 85.25 103 GLN A CA 1
ATOM 841 C C . GLN A 1 103 ? 4.476 12.044 -21.483 1.00 85.25 103 GLN A C 1
ATOM 843 O O . GLN A 1 103 ? 4.634 11.761 -22.665 1.00 85.25 103 GLN A O 1
ATOM 848 N N . SER A 1 104 ? 5.507 12.313 -20.674 1.00 86.25 104 SER A N 1
ATOM 849 C CA . SER A 1 104 ? 6.897 12.341 -21.150 1.00 86.25 104 SER A CA 1
ATOM 850 C C . SER A 1 104 ? 7.615 10.994 -21.074 1.00 86.25 104 SER A C 1
ATOM 852 O O . SER A 1 104 ? 8.548 10.764 -21.836 1.00 86.25 104 SER A O 1
ATOM 854 N N . SER A 1 105 ? 7.226 10.126 -20.135 1.00 80.81 105 SER A N 1
ATOM 855 C CA . SER A 1 105 ? 7.996 8.930 -19.752 1.00 80.81 105 SER A CA 1
ATOM 856 C C . SER A 1 105 ? 7.160 7.636 -19.738 1.00 80.81 105 SER A C 1
ATOM 858 O O . SER A 1 105 ? 7.661 6.570 -19.369 1.00 80.81 105 SER A O 1
ATOM 860 N N . GLY A 1 106 ? 5.897 7.711 -20.171 1.00 81.44 106 GLY A N 1
ATOM 861 C CA . GLY A 1 106 ? 4.996 6.579 -20.392 1.00 81.44 106 GLY A CA 1
ATOM 862 C C . GLY A 1 106 ? 4.110 6.200 -19.201 1.00 81.44 106 GLY A C 1
ATOM 863 O O . GLY A 1 106 ? 4.271 6.671 -18.073 1.00 81.44 106 GLY A O 1
ATOM 864 N N . ASP A 1 107 ? 3.184 5.276 -19.450 1.00 82.19 107 ASP A N 1
ATOM 865 C CA . ASP A 1 107 ? 2.078 4.951 -18.535 1.00 82.19 107 ASP A CA 1
ATOM 866 C C . ASP A 1 107 ? 2.513 4.293 -17.218 1.00 82.19 107 ASP A C 1
ATOM 868 O O . ASP A 1 107 ? 1.778 4.317 -16.234 1.00 82.19 107 ASP A O 1
ATOM 872 N N . ARG A 1 108 ? 3.753 3.792 -17.124 1.00 80.94 108 ARG A N 1
ATOM 873 C CA . ARG A 1 108 ? 4.300 3.182 -15.895 1.00 80.94 108 ARG A CA 1
ATOM 874 C C . ARG A 1 108 ? 4.325 4.128 -14.681 1.00 80.94 108 ARG A C 1
ATOM 876 O O . ARG A 1 108 ? 4.561 3.682 -13.558 1.00 80.94 108 ARG A O 1
ATOM 883 N N . TYR A 1 109 ? 4.115 5.426 -14.895 1.00 82.75 109 TYR A N 1
ATOM 884 C CA . TYR A 1 109 ? 4.005 6.441 -13.848 1.00 82.75 109 TYR A CA 1
ATOM 885 C C . TYR A 1 109 ? 2.554 6.751 -13.442 1.00 82.75 109 TYR A C 1
ATOM 887 O O . TYR A 1 109 ? 2.345 7.434 -12.435 1.00 82.75 109 TYR A O 1
ATOM 895 N N . GLY A 1 110 ? 1.567 6.238 -14.180 1.00 87.62 110 GLY A N 1
ATOM 896 C CA . GLY A 1 110 ? 0.142 6.426 -13.929 1.00 87.62 110 GLY A CA 1
ATOM 897 C C . GLY A 1 110 ? -0.341 5.678 -12.690 1.00 87.62 110 GLY A C 1
ATOM 898 O O . GLY A 1 110 ? 0.243 4.674 -12.285 1.00 87.62 110 GLY A O 1
ATOM 899 N N . TYR A 1 111 ? -1.420 6.160 -12.070 1.00 88.00 111 TYR A N 1
ATOM 900 C CA . TYR A 1 111 ? -1.991 5.504 -10.888 1.00 88.00 111 TYR A CA 1
ATOM 901 C C . TYR A 1 111 ? -2.460 4.080 -11.200 1.00 88.00 111 TYR A C 1
ATOM 903 O O . TYR A 1 111 ? -2.126 3.141 -10.476 1.00 88.00 111 TYR A O 1
ATOM 911 N N . ASN A 1 112 ? -3.191 3.921 -12.305 1.00 88.62 112 ASN A N 1
ATOM 912 C CA . ASN A 1 112 ? -3.698 2.623 -12.723 1.00 88.62 112 ASN A CA 1
ATOM 913 C C . ASN A 1 112 ? -2.619 1.775 -13.390 1.00 88.62 112 ASN A C 1
ATOM 915 O O . ASN A 1 112 ? -2.615 0.569 -13.177 1.00 88.62 112 ASN A O 1
ATOM 919 N N . ASP A 1 113 ? -1.701 2.376 -14.138 1.00 87.94 113 ASP A N 1
ATOM 920 C CA . ASP A 1 113 ? -0.839 1.647 -15.078 1.00 87.94 113 ASP A CA 1
ATOM 921 C C . ASP A 1 113 ? 0.593 1.445 -14.570 1.00 87.94 113 ASP A C 1
ATOM 923 O O . ASP A 1 113 ? 1.400 0.763 -15.206 1.00 87.94 113 ASP A O 1
ATOM 927 N N . CYS A 1 114 ? 0.918 1.965 -13.381 1.00 88.69 114 CYS A N 1
ATOM 928 C CA . CYS A 1 114 ? 2.190 1.644 -12.754 1.00 88.69 114 CYS A CA 1
ATOM 929 C C . CYS A 1 114 ? 2.333 0.141 -12.480 1.00 88.69 114 CYS A C 1
ATOM 931 O O . CYS A 1 114 ? 1.375 -0.580 -12.195 1.00 88.69 114 CYS A O 1
ATOM 933 N N . LEU A 1 115 ? 3.579 -0.328 -12.520 1.00 90.88 115 LEU A N 1
ATOM 934 C CA . LEU A 1 115 ? 3.912 -1.756 -12.503 1.00 90.88 115 LEU A CA 1
ATOM 935 C C . LEU A 1 115 ? 3.364 -2.462 -11.253 1.00 90.88 115 LEU A C 1
ATOM 937 O O . LEU A 1 115 ? 2.798 -3.550 -11.337 1.00 90.88 115 LEU A O 1
ATOM 941 N N . ARG A 1 116 ? 3.432 -1.801 -10.091 1.00 9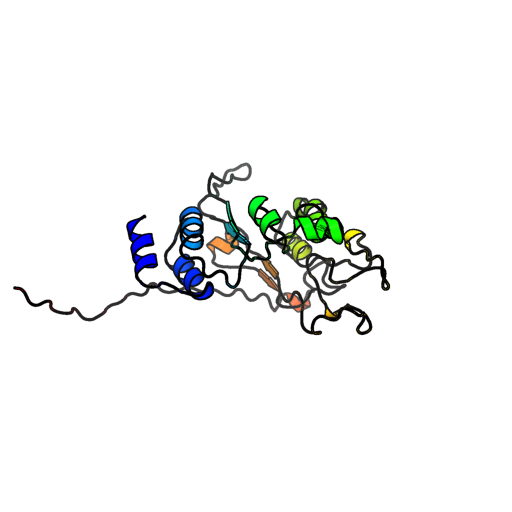2.19 116 ARG A N 1
ATOM 942 C CA . ARG A 1 116 ? 2.852 -2.324 -8.845 1.00 92.19 116 ARG A CA 1
ATOM 943 C C . ARG A 1 116 ? 1.324 -2.368 -8.877 1.00 92.19 116 ARG A C 1
ATOM 945 O O . ARG A 1 116 ? 0.765 -3.347 -8.391 1.00 92.19 116 ARG A O 1
ATOM 952 N N . ALA A 1 117 ? 0.647 -1.389 -9.482 1.00 92.88 117 ALA A N 1
ATOM 953 C CA . ALA A 1 117 ? -0.807 -1.434 -9.652 1.00 92.88 117 ALA A CA 1
ATOM 954 C C . ALA A 1 117 ? -1.233 -2.594 -10.564 1.00 92.88 117 ALA A C 1
ATOM 956 O O . ALA A 1 117 ? -2.195 -3.294 -10.251 1.00 92.88 117 ALA A O 1
ATOM 957 N N . VAL A 1 118 ? -0.477 -2.866 -11.635 1.00 93.69 118 VAL A N 1
ATOM 958 C CA . VAL A 1 118 ? -0.694 -4.036 -12.504 1.00 93.69 118 VAL A CA 1
ATOM 959 C C . VAL A 1 118 ? -0.551 -5.343 -11.716 1.00 93.69 118 VAL A C 1
ATOM 961 O O . VAL A 1 118 ? -1.430 -6.206 -11.794 1.00 93.69 118 VAL A O 1
ATOM 964 N N . ILE A 1 119 ? 0.513 -5.485 -10.917 1.00 94.38 119 ILE A N 1
ATOM 965 C CA . ILE A 1 119 ? 0.741 -6.688 -10.103 1.00 94.38 119 ILE A CA 1
ATOM 966 C C . ILE A 1 119 ? -0.347 -6.852 -9.033 1.00 94.38 119 ILE A C 1
ATOM 968 O O . ILE A 1 119 ? -0.854 -7.963 -8.860 1.00 94.38 119 ILE A O 1
ATOM 972 N N . PHE A 1 120 ? -0.738 -5.778 -8.339 1.00 96.31 120 PHE A N 1
ATOM 973 C CA . PHE A 1 120 ? -1.820 -5.829 -7.356 1.00 96.31 120 PHE A CA 1
ATOM 974 C C . PHE A 1 120 ? -3.139 -6.227 -8.011 1.00 96.31 120 PHE A C 1
ATOM 976 O O . PHE A 1 120 ? -3.746 -7.201 -7.576 1.00 96.31 120 PHE A O 1
ATOM 983 N N . ARG A 1 121 ? -3.549 -5.551 -9.091 1.00 95.44 121 ARG A N 1
ATOM 984 C CA . ARG A 1 121 ? -4.830 -5.785 -9.780 1.00 95.44 121 ARG A CA 1
ATOM 985 C C . ARG A 1 121 ? -5.044 -7.241 -10.191 1.00 95.44 121 ARG A C 1
ATOM 987 O O . ARG A 1 121 ? -6.149 -7.749 -10.062 1.00 95.44 121 ARG A O 1
ATOM 994 N N . ARG A 1 122 ? -4.000 -7.941 -10.640 1.00 95.94 122 ARG A N 1
ATOM 995 C CA . ARG A 1 122 ? -4.122 -9.355 -11.047 1.00 95.94 122 ARG A CA 1
ATOM 996 C C . ARG A 1 122 ? -4.007 -10.370 -9.899 1.00 95.94 122 ARG A C 1
ATOM 998 O O . ARG A 1 122 ? -4.306 -11.545 -10.109 1.00 95.94 122 ARG A O 1
ATOM 1005 N N . ASN A 1 123 ? -3.492 -9.972 -8.731 1.00 95.50 123 ASN A N 1
ATOM 1006 C CA . ASN A 1 123 ? -3.145 -10.904 -7.650 1.00 95.50 123 ASN A CA 1
ATOM 1007 C C . ASN A 1 123 ? -3.887 -10.657 -6.330 1.00 95.50 123 ASN A C 1
ATOM 1009 O O . ASN A 1 123 ? -3.952 -11.584 -5.529 1.00 95.50 123 ASN A O 1
ATOM 1013 N N . HIS A 1 124 ? -4.457 -9.471 -6.083 1.00 95.31 124 HIS A N 1
ATOM 1014 C CA . HIS A 1 124 ? -5.064 -9.149 -4.783 1.00 95.31 124 HIS A CA 1
ATOM 1015 C C . HIS A 1 124 ? -6.221 -10.091 -4.422 1.00 95.31 124 HIS A C 1
ATOM 1017 O O . HIS A 1 124 ? -6.396 -10.425 -3.258 1.00 95.31 124 HIS A O 1
ATOM 1023 N N . SER A 1 125 ? -6.986 -10.565 -5.411 1.00 96.69 125 SER A N 1
ATOM 1024 C CA . SER A 1 125 ? -8.106 -11.492 -5.206 1.00 96.69 125 SER A CA 1
ATOM 1025 C C . SER A 1 125 ? -7.670 -12.907 -4.823 1.00 96.69 125 SER A C 1
ATOM 1027 O O . SER A 1 125 ? -8.481 -13.676 -4.319 1.00 96.69 125 SER A O 1
ATOM 1029 N N . LYS A 1 126 ? -6.395 -13.254 -5.036 1.00 95.06 126 LYS A N 1
ATOM 1030 C CA . LYS A 1 126 ? -5.816 -14.548 -4.647 1.00 95.06 126 LYS A CA 1
ATOM 1031 C C . LYS A 1 126 ? -5.402 -14.581 -3.176 1.00 95.06 126 LYS A C 1
ATOM 1033 O O . LYS A 1 126 ? -4.963 -15.620 -2.710 1.00 95.06 126 LYS A O 1
ATOM 1038 N N . VAL A 1 127 ? -5.475 -13.449 -2.473 1.00 95.06 127 VAL A N 1
ATOM 1039 C CA . VAL A 1 127 ? -5.096 -13.344 -1.065 1.00 95.06 127 VAL A CA 1
ATOM 1040 C C . VAL A 1 127 ? -6.311 -13.609 -0.189 1.00 95.06 127 VAL A C 1
ATOM 1042 O O . VAL A 1 127 ? -7.174 -12.755 -0.013 1.00 95.06 127 VAL A O 1
ATOM 1045 N N . THR A 1 128 ? -6.348 -14.802 0.384 1.00 94.00 128 THR A N 1
ATOM 1046 C CA . THR A 1 128 ? -7.419 -15.299 1.256 1.00 94.00 128 THR A CA 1
ATOM 1047 C C . THR A 1 128 ? -6.953 -15.507 2.695 1.00 94.00 128 THR A C 1
ATOM 1049 O O . THR A 1 128 ? -7.769 -15.639 3.605 1.00 94.00 128 THR A O 1
ATOM 1052 N N . ASN A 1 129 ? -5.639 -15.511 2.930 1.00 90.56 129 ASN A N 1
ATOM 1053 C CA . ASN A 1 129 ? -5.050 -15.711 4.249 1.00 90.56 129 ASN A CA 1
ATOM 1054 C C . ASN A 1 129 ? -3.745 -14.915 4.442 1.00 90.56 129 ASN A C 1
ATOM 1056 O O . ASN A 1 129 ? -3.188 -14.327 3.513 1.00 90.56 129 ASN A O 1
ATOM 1060 N N . VAL A 1 130 ? -3.240 -14.902 5.681 1.00 90.56 130 VAL A N 1
ATOM 1061 C CA . VAL A 1 130 ? -2.012 -14.179 6.061 1.00 90.56 130 VAL A CA 1
ATOM 1062 C C . VAL A 1 130 ? -0.789 -14.664 5.277 1.00 90.56 130 VAL A C 1
ATOM 1064 O O . VAL A 1 130 ? 0.060 -13.848 4.923 1.00 90.56 130 VAL A O 1
ATOM 1067 N N . THR A 1 131 ? -0.690 -15.961 4.978 1.00 90.56 131 THR A N 1
ATOM 1068 C CA . THR A 1 131 ? 0.440 -16.523 4.221 1.00 90.56 131 THR A CA 1
ATOM 1069 C C . THR A 1 131 ? 0.458 -15.993 2.790 1.00 90.56 131 THR A C 1
ATOM 1071 O O . THR A 1 131 ? 1.502 -15.557 2.311 1.00 90.56 131 THR A O 1
ATOM 1074 N N . GLU A 1 132 ? -0.695 -15.955 2.128 1.00 93.00 132 GLU A N 1
ATOM 1075 C CA . GLU A 1 132 ? -0.839 -15.391 0.781 1.00 93.00 132 GLU A CA 1
ATOM 1076 C C . GLU A 1 132 ? -0.640 -13.874 0.765 1.00 93.00 132 GLU A C 1
ATOM 1078 O O . GLU A 1 132 ? -0.031 -13.351 -0.166 1.00 93.00 132 GLU A O 1
ATOM 1083 N N . MET A 1 133 ? -1.067 -13.164 1.817 1.00 95.38 133 MET A N 1
ATOM 1084 C CA . MET A 1 133 ? -0.783 -11.733 1.965 1.00 95.38 133 MET A CA 1
ATOM 1085 C C . MET A 1 133 ? 0.726 -11.491 2.049 1.00 95.38 133 MET A C 1
ATOM 1087 O O . MET A 1 133 ? 1.263 -10.639 1.346 1.00 95.38 133 MET A O 1
ATOM 1091 N N . ILE A 1 134 ? 1.435 -12.275 2.865 1.00 93.12 134 ILE A N 1
ATOM 1092 C CA . ILE A 1 134 ? 2.899 -12.224 2.950 1.00 93.12 134 ILE A CA 1
ATOM 1093 C C . ILE A 1 134 ? 3.530 -12.540 1.589 1.00 93.12 134 ILE A C 1
ATOM 1095 O O . ILE A 1 134 ? 4.458 -11.839 1.186 1.00 93.12 134 ILE A O 1
ATOM 1099 N N . ALA A 1 135 ? 3.036 -13.556 0.877 1.00 91.56 135 ALA A N 1
ATOM 1100 C CA . ALA A 1 135 ? 3.547 -13.930 -0.439 1.00 91.56 135 ALA A CA 1
ATOM 1101 C C . ALA A 1 135 ? 3.377 -12.797 -1.463 1.00 91.56 135 ALA A C 1
ATOM 1103 O O . ALA A 1 135 ? 4.334 -12.464 -2.162 1.00 91.56 135 ALA A O 1
ATOM 1104 N N . LEU A 1 136 ? 2.206 -12.149 -1.507 1.00 94.44 136 LEU A N 1
ATOM 1105 C CA . LEU A 1 136 ? 1.961 -11.003 -2.385 1.00 94.44 136 LEU A CA 1
ATOM 1106 C C . LEU A 1 136 ? 2.838 -9.803 -2.013 1.00 94.44 136 LEU A C 1
ATOM 1108 O O . LEU A 1 136 ? 3.460 -9.203 -2.883 1.00 94.44 136 LEU A O 1
ATOM 1112 N N . MET A 1 137 ? 2.938 -9.468 -0.727 1.00 94.25 137 MET A N 1
ATOM 1113 C CA . MET A 1 137 ? 3.744 -8.329 -0.275 1.00 94.25 137 MET A CA 1
ATOM 1114 C C . MET A 1 137 ? 5.251 -8.550 -0.451 1.00 94.25 137 MET A C 1
ATOM 1116 O O . MET A 1 137 ? 6.003 -7.588 -0.562 1.00 94.25 137 MET A O 1
ATOM 1120 N N . ARG A 1 138 ? 5.705 -9.806 -0.513 1.00 92.44 138 ARG A N 1
ATOM 1121 C CA . ARG A 1 138 ? 7.094 -10.176 -0.835 1.00 92.44 138 ARG A CA 1
ATOM 1122 C C . ARG A 1 138 ? 7.293 -10.517 -2.312 1.00 92.44 138 ARG A C 1
ATOM 1124 O O . ARG A 1 138 ? 8.382 -10.954 -2.686 1.00 92.44 138 ARG A O 1
ATOM 1131 N N . TYR A 1 139 ? 6.269 -10.339 -3.144 1.00 92.50 139 TYR A N 1
ATOM 1132 C CA . TYR A 1 139 ? 6.283 -10.784 -4.528 1.00 92.50 139 TYR A CA 1
ATOM 1133 C C . TYR A 1 139 ? 7.357 -10.055 -5.335 1.00 92.50 139 TYR A C 1
ATOM 1135 O O . TYR A 1 139 ? 7.307 -8.835 -5.521 1.00 92.50 139 TYR A O 1
ATOM 1143 N N . ASN A 1 140 ? 8.295 -10.847 -5.848 1.00 91.88 140 ASN A N 1
ATOM 1144 C CA . ASN A 1 140 ? 9.250 -10.456 -6.866 1.00 91.88 140 ASN A CA 1
ATOM 1145 C C . ASN A 1 140 ? 9.572 -11.671 -7.738 1.00 91.88 140 ASN A C 1
ATOM 1147 O O . ASN A 1 140 ? 10.232 -12.607 -7.293 1.00 91.88 140 ASN A O 1
ATOM 1151 N N . ASN A 1 141 ? 9.065 -11.659 -8.968 1.00 91.69 141 ASN A N 1
ATOM 1152 C CA . ASN A 1 141 ? 9.369 -12.658 -9.989 1.00 91.69 141 ASN A CA 1
ATOM 1153 C C . ASN A 1 141 ? 9.935 -11.968 -11.237 1.00 91.69 141 ASN A C 1
ATOM 1155 O O . ASN A 1 141 ? 9.523 -12.259 -12.359 1.00 91.69 141 ASN A O 1
ATOM 1159 N N . TYR A 1 142 ? 10.834 -10.998 -11.041 1.00 90.75 142 TYR A N 1
ATOM 1160 C CA . TYR A 1 142 ? 11.187 -10.040 -12.088 1.00 90.75 142 TYR A CA 1
ATOM 1161 C C . TYR A 1 142 ? 11.714 -10.668 -13.381 1.00 90.75 142 TYR A C 1
ATOM 1163 O O . TYR A 1 142 ? 11.480 -10.132 -14.455 1.00 90.75 142 TYR A O 1
ATOM 1171 N N . LYS A 1 143 ? 12.375 -11.828 -13.288 1.00 89.81 143 LYS A N 1
ATOM 1172 C CA . LYS A 1 143 ? 12.931 -12.563 -14.435 1.00 89.81 143 LYS A CA 1
ATOM 1173 C C . LYS A 1 143 ? 11.876 -13.162 -15.370 1.00 89.81 143 LYS A C 1
ATOM 1175 O O . LYS A 1 143 ? 12.222 -13.558 -16.474 1.00 89.81 143 LYS A O 1
ATOM 1180 N N . GLN A 1 144 ? 10.638 -13.321 -14.908 1.00 91.75 144 GLN A N 1
ATOM 1181 C CA . GLN A 1 144 ? 9.565 -13.988 -15.660 1.00 91.75 144 GLN A CA 1
ATOM 1182 C C . GLN A 1 144 ? 8.298 -13.137 -15.756 1.00 91.75 144 GLN A C 1
ATOM 1184 O O . GLN A 1 144 ? 7.442 -13.380 -16.604 1.00 91.75 144 GLN A O 1
ATOM 1189 N N . ASP A 1 145 ? 8.136 -12.162 -14.866 1.00 92.62 145 ASP A N 1
ATOM 1190 C CA . ASP A 1 145 ? 6.969 -11.305 -14.839 1.00 92.62 145 ASP A CA 1
ATOM 1191 C C . ASP A 1 145 ? 7.049 -10.233 -15.928 1.00 92.62 145 ASP A C 1
ATOM 1193 O O . ASP A 1 145 ? 7.934 -9.378 -15.921 1.00 92.62 145 ASP A O 1
ATOM 1197 N N . ALA A 1 146 ? 6.069 -10.233 -16.832 1.00 92.31 146 ALA A N 1
ATOM 1198 C CA . ALA A 1 146 ? 5.954 -9.225 -17.878 1.00 92.31 146 ALA A CA 1
ATOM 1199 C C . ALA A 1 146 ? 5.865 -7.796 -17.312 1.00 92.31 146 ALA A C 1
ATOM 1201 O O . ALA A 1 146 ? 6.396 -6.871 -17.925 1.00 92.31 146 ALA A O 1
ATOM 1202 N N . ALA A 1 147 ? 5.268 -7.612 -16.125 1.00 91.38 147 ALA A N 1
ATOM 1203 C CA . ALA A 1 147 ? 5.216 -6.312 -15.451 1.00 91.38 147 ALA A CA 1
ATOM 1204 C C . ALA A 1 147 ? 6.601 -5.826 -14.986 1.00 91.38 147 ALA A C 1
ATOM 1206 O O . ALA A 1 147 ? 6.770 -4.645 -14.698 1.00 91.38 147 ALA A O 1
ATOM 1207 N N . SER A 1 148 ? 7.598 -6.709 -14.934 1.00 91.31 148 SER A N 1
ATOM 1208 C CA . SER A 1 148 ? 8.978 -6.366 -14.598 1.00 91.31 148 SER A CA 1
ATOM 1209 C C . SER A 1 148 ? 9.872 -6.148 -15.819 1.00 91.31 148 SER A C 1
ATOM 1211 O O . SER A 1 148 ? 11.073 -5.924 -15.665 1.00 91.31 148 SER A O 1
ATOM 1213 N N . SER A 1 149 ? 9.309 -6.204 -17.029 1.00 90.12 149 SER A N 1
ATOM 1214 C CA . SER A 1 149 ? 10.057 -5.997 -18.270 1.00 90.12 149 SER A CA 1
ATOM 1215 C C . SER A 1 149 ? 10.590 -4.568 -18.372 1.00 90.12 149 SER A C 1
ATOM 1217 O O . SER A 1 149 ? 9.937 -3.596 -17.984 1.00 90.12 149 SER A O 1
ATOM 1219 N N . ASN A 1 150 ? 11.781 -4.441 -18.938 1.00 83.94 150 ASN A N 1
ATOM 1220 C CA . ASN A 1 150 ? 12.489 -3.195 -19.160 1.00 83.94 150 ASN A CA 1
ATOM 1221 C C . ASN A 1 150 ? 12.940 -3.133 -20.631 1.00 83.94 150 ASN A C 1
ATOM 1223 O O . ASN A 1 150 ? 13.509 -4.108 -21.110 1.00 83.94 150 ASN A O 1
ATOM 1227 N N . PRO A 1 151 ? 12.735 -2.015 -21.355 1.00 80.88 151 PRO A N 1
ATOM 1228 C CA . PRO A 1 151 ? 13.243 -1.872 -22.724 1.00 80.88 151 PRO A CA 1
ATOM 1229 C C . PRO A 1 151 ? 14.777 -1.900 -22.842 1.00 80.88 151 PRO A C 1
ATOM 1231 O O . PRO A 1 151 ? 15.298 -2.073 -23.939 1.00 80.88 151 PRO A O 1
ATOM 1234 N N . GLY A 1 152 ? 15.497 -1.669 -21.738 1.00 79.25 152 GLY A N 1
ATOM 1235 C CA . GLY A 1 152 ? 16.959 -1.677 -21.695 1.00 79.25 152 GLY A CA 1
ATOM 1236 C C . GLY A 1 152 ? 17.573 -3.070 -21.524 1.00 79.25 152 GLY A C 1
ATOM 1237 O O . GLY A 1 152 ? 16.890 -4.088 -21.511 1.00 79.25 152 GLY A O 1
ATOM 1238 N N . THR A 1 153 ? 18.897 -3.100 -21.365 1.00 78.50 153 THR A N 1
ATOM 1239 C CA . THR A 1 153 ? 19.637 -4.292 -20.930 1.00 78.50 153 THR A CA 1
ATOM 1240 C C . THR A 1 153 ? 20.018 -4.107 -19.462 1.00 78.50 153 THR A C 1
ATOM 1242 O O . THR A 1 153 ? 20.621 -3.077 -19.159 1.00 78.50 153 THR A O 1
ATOM 1245 N N . PRO A 1 154 ? 19.678 -5.047 -18.561 1.00 83.69 154 PRO A N 1
ATOM 1246 C CA . PRO A 1 154 ? 18.946 -6.296 -18.780 1.00 83.69 154 PRO A CA 1
ATOM 1247 C C . PRO A 1 154 ? 17.445 -6.079 -19.089 1.00 83.69 154 PRO A C 1
ATOM 1249 O O . PRO A 1 154 ? 16.858 -5.082 -18.653 1.00 83.69 154 PRO A O 1
ATOM 1252 N N . PRO A 1 155 ? 16.798 -7.033 -19.798 1.00 88.25 155 PRO A N 1
ATOM 1253 C CA . PRO A 1 155 ? 15.408 -6.915 -20.267 1.00 88.25 155 PRO A CA 1
ATOM 1254 C C . PRO A 1 155 ? 14.363 -6.981 -19.145 1.00 88.25 155 PRO A C 1
ATOM 1256 O O . PRO A 1 155 ? 13.168 -6.828 -19.387 1.00 88.25 155 PRO A O 1
ATOM 1259 N N . HIS A 1 156 ? 14.800 -7.207 -17.908 1.00 89.00 156 HIS A N 1
ATOM 1260 C CA . HIS A 1 156 ? 13.964 -7.238 -16.720 1.00 89.00 156 HIS A CA 1
ATOM 1261 C C . HIS A 1 156 ? 14.641 -6.459 -15.603 1.00 89.00 156 HIS A C 1
ATOM 1263 O O . HIS A 1 156 ? 15.841 -6.617 -15.384 1.00 89.00 156 HIS A O 1
ATOM 1269 N N . ASN A 1 157 ? 13.866 -5.674 -14.857 1.00 87.25 157 ASN A N 1
ATOM 1270 C CA . ASN A 1 157 ? 14.384 -4.897 -13.741 1.00 87.25 157 ASN A CA 1
ATOM 1271 C C . ASN A 1 157 ? 13.853 -5.447 -12.401 1.00 87.25 157 ASN A C 1
ATOM 1273 O O . ASN A 1 157 ? 12.637 -5.495 -12.196 1.00 87.25 157 ASN A O 1
ATOM 1277 N N . PRO A 1 158 ? 14.726 -5.831 -11.452 1.00 86.62 158 PRO A N 1
ATOM 1278 C CA . PRO A 1 158 ? 14.311 -6.394 -10.165 1.00 86.62 158 PRO A CA 1
ATOM 1279 C C . PRO A 1 158 ? 13.577 -5.410 -9.254 1.00 86.62 158 PRO A C 1
ATOM 1281 O O . PRO A 1 158 ? 12.932 -5.836 -8.297 1.00 86.62 158 PRO A O 1
ATOM 1284 N N . THR A 1 159 ? 13.638 -4.108 -9.537 1.00 86.19 159 THR A N 1
ATOM 1285 C CA . THR A 1 159 ? 12.885 -3.082 -8.801 1.00 86.19 159 THR A CA 1
ATOM 1286 C C . THR A 1 159 ? 11.437 -2.958 -9.270 1.00 86.19 159 THR A C 1
ATOM 1288 O O . THR A 1 159 ? 10.617 -2.331 -8.601 1.00 86.19 159 THR A O 1
ATOM 1291 N N . TYR A 1 160 ? 11.085 -3.579 -10.397 1.00 89.81 160 TYR A N 1
ATOM 1292 C CA . TYR A 1 160 ? 9.743 -3.538 -10.973 1.00 89.81 160 TYR A CA 1
ATOM 1293 C C . TYR A 1 160 ? 8.866 -4.652 -10.389 1.00 89.81 160 TYR A C 1
ATOM 1295 O O . TYR A 1 160 ? 8.332 -5.497 -11.103 1.00 89.81 160 TYR A O 1
ATOM 1303 N N . ALA A 1 161 ? 8.747 -4.670 -9.065 1.00 91.38 161 ALA A N 1
ATOM 1304 C CA . ALA A 1 161 ? 8.052 -5.693 -8.292 1.00 91.38 161 ALA A CA 1
ATOM 1305 C C . ALA A 1 161 ? 7.301 -5.069 -7.101 1.00 91.38 161 ALA A C 1
ATOM 1307 O O . ALA A 1 161 ? 7.414 -3.868 -6.853 1.00 91.38 161 ALA A O 1
ATOM 1308 N N . ILE A 1 162 ? 6.524 -5.869 -6.356 1.00 92.50 162 ILE A N 1
ATOM 1309 C CA . ILE A 1 162 ? 5.918 -5.397 -5.095 1.00 92.50 162 ILE A CA 1
ATOM 1310 C C . ILE A 1 162 ? 7.006 -5.192 -4.047 1.00 92.50 162 ILE A C 1
ATOM 1312 O O . ILE A 1 162 ? 7.014 -4.152 -3.396 1.00 92.50 162 ILE A O 1
ATOM 1316 N N . SER A 1 163 ? 7.912 -6.169 -3.930 1.00 91.56 163 SER A N 1
ATOM 1317 C CA . SER A 1 163 ? 9.106 -6.073 -3.098 1.00 91.56 163 SER A CA 1
ATOM 1318 C C . SER A 1 163 ? 10.342 -5.882 -3.981 1.00 91.56 163 SER A C 1
ATOM 1320 O O . SER A 1 163 ? 10.705 -6.792 -4.723 1.00 91.56 163 SER A O 1
ATOM 1322 N N . ALA A 1 164 ? 10.968 -4.708 -3.930 1.00 87.50 164 ALA A N 1
ATOM 1323 C CA . ALA A 1 164 ? 12.048 -4.246 -4.801 1.00 87.50 164 ALA A CA 1
ATOM 1324 C C . ALA A 1 164 ? 13.434 -4.308 -4.108 1.00 87.50 164 ALA A C 1
ATOM 1326 O O . ALA A 1 164 ? 13.829 -3.381 -3.393 1.00 87.50 164 ALA A O 1
ATOM 1327 N N . PRO A 1 165 ? 14.219 -5.385 -4.302 1.00 82.56 165 PRO A N 1
ATOM 1328 C CA . PRO A 1 165 ? 15.597 -5.485 -3.846 1.00 82.56 165 PRO A CA 1
ATOM 1329 C C . PRO A 1 165 ? 16.538 -4.843 -4.878 1.00 82.56 165 PRO A C 1
ATOM 1331 O O . PRO A 1 165 ? 16.915 -5.471 -5.868 1.00 82.56 165 PRO A O 1
ATOM 1334 N N . PHE A 1 166 ? 16.988 -3.607 -4.647 1.00 79.38 166 PHE A N 1
ATOM 1335 C CA . PHE A 1 166 ? 17.876 -2.927 -5.608 1.00 79.38 166 PHE A CA 1
ATOM 1336 C C . PHE A 1 166 ? 19.246 -3.606 -5.742 1.00 79.38 166 PHE A C 1
ATOM 1338 O O . PHE A 1 166 ? 19.981 -3.365 -6.687 1.00 79.38 166 PHE A O 1
ATOM 1345 N N . ASN A 1 167 ? 19.590 -4.512 -4.833 1.00 77.00 167 ASN A N 1
ATOM 1346 C CA . ASN A 1 167 ? 20.834 -5.273 -4.891 1.00 77.00 167 ASN A CA 1
ATOM 1347 C C . ASN A 1 167 ? 20.881 -6.382 -5.929 1.00 77.00 167 ASN A C 1
ATOM 1349 O O . ASN A 1 167 ? 21.907 -7.048 -6.034 1.00 77.00 167 ASN A O 1
ATOM 1353 N N . LEU A 1 168 ? 19.757 -6.659 -6.583 1.00 80.06 168 LEU A N 1
ATOM 1354 C CA . LEU A 1 168 ? 19.716 -7.569 -7.718 1.00 80.06 168 LEU A CA 1
ATOM 1355 C C . LEU A 1 168 ? 19.931 -6.826 -9.046 1.00 80.06 168 LEU A C 1
ATOM 1357 O O . LEU A 1 168 ? 19.983 -7.489 -10.079 1.00 80.06 168 LEU A O 1
ATOM 1361 N N . MET A 1 169 ? 20.003 -5.486 -9.038 1.00 79.50 169 MET A N 1
ATOM 1362 C CA . MET A 1 169 ? 20.308 -4.704 -10.241 1.00 79.50 169 MET A CA 1
ATOM 1363 C C . MET A 1 169 ? 21.758 -4.919 -10.666 1.00 79.50 169 MET A C 1
ATOM 1365 O O . MET A 1 169 ? 22.624 -5.151 -9.817 1.00 79.50 169 MET A O 1
ATOM 1369 N N . ASP A 1 17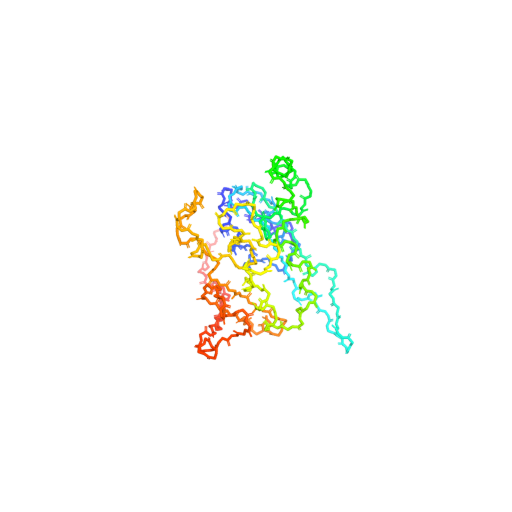0 ? 22.018 -4.826 -11.970 1.00 75.62 170 ASP A N 1
ATOM 1370 C CA . ASP A 1 170 ? 23.379 -4.876 -12.493 1.00 75.62 170 ASP A CA 1
ATOM 1371 C C . ASP A 1 170 ? 24.161 -3.652 -11.972 1.00 75.62 170 ASP A C 1
ATOM 1373 O O . ASP A 1 170 ? 23.723 -2.517 -12.177 1.00 75.62 170 ASP A O 1
ATOM 1377 N N . PRO A 1 171 ? 25.311 -3.836 -11.293 1.00 71.50 171 PRO A N 1
ATOM 1378 C CA . PRO A 1 171 ? 26.135 -2.722 -10.824 1.00 71.50 171 PRO A CA 1
ATOM 1379 C C . PRO A 1 171 ? 26.603 -1.775 -11.937 1.00 71.50 171 PRO A C 1
ATOM 1381 O O . PRO A 1 171 ? 26.991 -0.648 -11.641 1.00 71.50 171 PRO A O 1
ATOM 1384 N N . ASN A 1 172 ? 26.587 -2.227 -13.195 1.00 72.00 172 ASN A N 1
ATOM 1385 C CA . ASN A 1 172 ? 26.982 -1.443 -14.362 1.00 72.00 172 ASN A CA 1
ATOM 1386 C C . ASN A 1 172 ? 25.814 -0.661 -14.997 1.00 72.00 172 ASN A C 1
ATOM 1388 O O . ASN A 1 172 ? 26.036 0.078 -15.958 1.00 72.00 172 ASN A O 1
ATOM 1392 N N . GLU A 1 173 ? 24.576 -0.792 -14.498 1.00 67.38 173 GLU A N 1
ATOM 1393 C CA . GLU A 1 173 ? 23.450 0.030 -14.956 1.00 67.38 173 GLU A CA 1
ATOM 1394 C C . GLU A 1 173 ? 23.624 1.504 -14.534 1.00 67.38 173 GLU A C 1
ATOM 1396 O O . GLU A 1 173 ? 23.886 1.829 -13.377 1.00 67.38 173 GLU A O 1
ATOM 1401 N N . GLN A 1 174 ? 23.415 2.419 -15.488 1.00 54.81 174 GLN A N 1
ATOM 1402 C CA . GLN A 1 174 ? 23.655 3.870 -15.377 1.00 54.81 174 GLN A CA 1
ATOM 1403 C C . GLN A 1 174 ? 22.808 4.587 -14.299 1.00 54.81 174 GLN A C 1
ATOM 1405 O O . GLN A 1 174 ? 23.100 5.725 -13.934 1.00 54.81 174 GLN A O 1
ATOM 1410 N N . TYR A 1 175 ? 21.779 3.925 -13.760 1.00 55.62 175 TYR A N 1
ATOM 1411 C CA . TYR A 1 175 ? 20.930 4.421 -12.676 1.00 55.62 175 TYR A CA 1
ATOM 1412 C C . TYR A 1 175 ? 21.106 3.554 -11.432 1.00 55.62 175 TYR A C 1
ATOM 1414 O O . TYR A 1 175 ? 20.257 2.731 -11.098 1.00 55.62 175 TYR A O 1
ATOM 1422 N N . PHE A 1 176 ? 22.216 3.767 -10.732 1.00 49.00 176 PHE A N 1
ATOM 1423 C CA . PHE A 1 176 ? 22.475 3.162 -9.433 1.00 49.00 176 PHE A CA 1
ATOM 1424 C C . PHE A 1 176 ? 21.988 4.101 -8.309 1.00 49.00 176 PHE A C 1
ATOM 1426 O O . PHE A 1 176 ? 22.720 5.005 -7.903 1.00 49.00 176 PHE A O 1
ATOM 1433 N N . PRO A 1 177 ? 20.764 3.954 -7.764 1.00 53.94 177 PRO A N 1
ATOM 1434 C CA . PRO A 1 177 ? 20.499 4.417 -6.409 1.00 53.94 177 PRO A CA 1
ATOM 1435 C C . PRO A 1 177 ? 21.471 3.693 -5.466 1.00 53.94 177 PRO A C 1
ATOM 1437 O O . PRO A 1 177 ? 21.890 2.573 -5.768 1.00 53.94 177 PRO A O 1
ATOM 1440 N N . PRO A 1 178 ? 21.860 4.299 -4.333 1.00 54.97 178 PRO A N 1
ATOM 1441 C CA . PRO A 1 178 ? 22.840 3.702 -3.434 1.00 54.97 178 PRO A CA 1
ATOM 1442 C C . PRO A 1 178 ? 22.489 2.234 -3.154 1.00 54.97 178 PRO A C 1
ATOM 1444 O O . PRO A 1 178 ? 21.346 1.936 -2.807 1.00 54.97 178 PRO A O 1
ATOM 1447 N N . ALA A 1 179 ? 23.477 1.338 -3.281 1.00 53.28 179 ALA A N 1
ATOM 1448 C CA . ALA A 1 179 ? 23.399 -0.136 -3.205 1.00 53.28 179 ALA A CA 1
ATOM 1449 C C . ALA A 1 179 ? 22.579 -0.724 -2.030 1.00 53.28 179 ALA A C 1
ATOM 1451 O O . ALA A 1 179 ? 22.332 -1.934 -1.942 1.00 53.28 179 ALA A O 1
ATOM 1452 N N . ALA A 1 180 ? 22.232 0.122 -1.063 1.00 59.44 180 ALA A N 1
ATOM 1453 C CA . ALA A 1 180 ? 21.522 -0.184 0.164 1.00 59.44 180 ALA A CA 1
ATOM 1454 C C . ALA A 1 180 ? 19.996 0.029 0.092 1.00 59.44 180 ALA A C 1
ATOM 1456 O O . ALA A 1 180 ? 19.312 -0.429 1.004 1.00 59.44 180 ALA A O 1
ATOM 1457 N N . ALA A 1 181 ? 19.438 0.671 -0.944 1.00 66.81 181 ALA A N 1
ATOM 1458 C CA . ALA A 1 181 ? 17.985 0.839 -1.068 1.00 66.81 181 ALA A CA 1
ATOM 1459 C C . ALA A 1 181 ? 17.313 -0.521 -1.306 1.00 66.81 181 ALA A C 1
ATOM 1461 O O . ALA A 1 181 ? 17.618 -1.202 -2.274 1.00 66.81 181 ALA A O 1
ATOM 1462 N N . ARG A 1 182 ? 16.455 -0.995 -0.404 1.00 74.69 182 ARG A N 1
ATOM 1463 C CA . ARG A 1 182 ? 15.796 -2.305 -0.535 1.00 74.69 182 ARG A CA 1
ATOM 1464 C C . ARG A 1 182 ? 14.472 -2.264 0.196 1.00 74.69 182 ARG A C 1
ATOM 1466 O O . ARG A 1 182 ? 14.378 -1.629 1.245 1.00 74.69 182 ARG A O 1
ATOM 1473 N N . ASP A 1 183 ? 13.505 -3.029 -0.285 1.00 84.12 183 ASP A N 1
ATOM 1474 C CA . ASP A 1 183 ? 12.440 -3.476 0.601 1.00 84.12 183 ASP A CA 1
ATOM 1475 C C . ASP A 1 183 ? 13.023 -4.477 1.599 1.00 84.12 183 ASP A C 1
ATOM 1477 O O . ASP A 1 183 ? 13.605 -5.495 1.219 1.00 84.12 183 ASP A O 1
ATOM 1481 N N . ILE A 1 184 ? 12.922 -4.141 2.884 1.00 86.62 184 ILE A N 1
ATOM 1482 C CA . ILE A 1 184 ? 13.606 -4.853 3.972 1.00 86.62 184 ILE A CA 1
ATOM 1483 C C . ILE A 1 184 ? 12.665 -5.683 4.836 1.00 86.62 184 ILE A C 1
ATOM 1485 O O . ILE A 1 184 ? 13.125 -6.573 5.549 1.00 86.62 184 ILE A O 1
ATOM 1489 N N . ASP A 1 185 ? 11.360 -5.417 4.789 1.00 91.06 185 ASP A N 1
ATOM 1490 C CA . ASP A 1 185 ? 10.411 -6.105 5.644 1.00 91.06 185 ASP A CA 1
ATOM 1491 C C . ASP A 1 185 ? 9.022 -6.293 5.020 1.00 91.06 185 ASP A C 1
ATOM 1493 O O . ASP A 1 185 ? 8.676 -5.735 3.983 1.00 91.06 185 ASP A O 1
ATOM 1497 N N . VAL A 1 186 ? 8.218 -7.114 5.690 1.00 92.31 186 VAL A N 1
ATOM 1498 C CA . VAL A 1 186 ? 6.762 -7.132 5.560 1.00 92.31 186 VAL A CA 1
ATOM 1499 C C . VAL A 1 186 ? 6.159 -7.261 6.953 1.00 92.31 186 VAL A C 1
ATOM 1501 O O . VAL A 1 186 ? 6.685 -7.996 7.793 1.00 92.31 186 VAL A O 1
ATOM 1504 N N . LYS A 1 187 ? 5.059 -6.545 7.200 1.00 95.88 187 LYS A N 1
ATOM 1505 C CA . LYS A 1 187 ? 4.259 -6.634 8.424 1.00 95.88 187 LYS A CA 1
ATOM 1506 C C . LYS A 1 187 ? 2.809 -6.894 8.035 1.00 95.88 187 LYS A C 1
ATOM 1508 O O . LYS A 1 187 ? 2.249 -6.132 7.255 1.00 95.88 187 LYS A O 1
ATOM 1513 N N . VAL A 1 188 ? 2.211 -7.957 8.565 1.00 95.31 188 VAL A N 1
ATOM 1514 C CA . VAL A 1 188 ? 0.822 -8.344 8.274 1.00 95.31 188 VAL A CA 1
ATOM 1515 C C . VAL A 1 188 ? 0.083 -8.607 9.576 1.00 95.31 188 VAL A C 1
ATOM 1517 O O . VAL A 1 188 ? 0.583 -9.309 10.454 1.00 95.31 188 VAL A O 1
ATOM 1520 N N . THR A 1 189 ? -1.122 -8.067 9.700 1.00 95.19 189 THR A N 1
ATOM 1521 C CA . THR A 1 189 ? -2.048 -8.384 10.789 1.00 95.19 189 THR A CA 1
ATOM 1522 C C . THR A 1 189 ? -3.427 -8.684 10.209 1.00 95.19 189 THR A C 1
ATOM 1524 O O . THR A 1 189 ? -3.747 -8.235 9.111 1.00 95.19 189 THR A O 1
ATOM 1527 N N . ASP A 1 190 ? -4.211 -9.468 10.937 1.00 92.25 190 ASP A N 1
ATOM 1528 C CA . ASP A 1 190 ? -5.621 -9.742 10.667 1.00 92.25 190 ASP A CA 1
ATOM 1529 C C . ASP A 1 190 ? -6.454 -9.299 11.878 1.00 92.25 190 ASP A C 1
ATOM 1531 O O . ASP A 1 190 ? -5.906 -8.863 12.892 1.00 92.25 190 ASP A O 1
ATOM 1535 N N . LEU A 1 191 ? -7.780 -9.414 11.797 1.00 90.19 191 LEU A N 1
ATOM 1536 C CA . LEU A 1 191 ? -8.673 -8.976 12.872 1.00 90.19 191 LEU A CA 1
ATOM 1537 C C . LEU A 1 191 ? -8.357 -9.633 14.226 1.00 90.19 191 LEU A C 1
ATOM 1539 O O . LEU A 1 191 ? -8.386 -8.958 15.257 1.00 90.19 191 LEU A O 1
ATOM 1543 N N . GLN A 1 192 ? -8.077 -10.938 14.243 1.00 90.19 192 GLN A N 1
ATOM 1544 C CA . GLN A 1 192 ? -7.792 -11.649 15.487 1.00 90.19 192 GLN A CA 1
ATOM 1545 C C . GLN A 1 192 ? -6.475 -11.153 16.089 1.00 90.19 192 GLN A C 1
ATOM 1547 O O . GLN A 1 192 ? -6.428 -10.748 17.250 1.00 90.19 192 GLN A O 1
ATOM 1552 N N . ARG A 1 193 ? -5.413 -11.124 15.282 1.00 93.06 193 ARG A N 1
ATOM 1553 C CA . ARG A 1 193 ? -4.093 -10.649 15.697 1.00 93.06 193 ARG A CA 1
ATOM 1554 C C . ARG A 1 193 ? -4.142 -9.192 16.132 1.00 93.06 193 ARG A C 1
ATOM 1556 O O . ARG A 1 193 ? -3.531 -8.861 17.141 1.00 93.06 193 ARG A O 1
ATOM 1563 N N . PHE A 1 194 ? -4.905 -8.340 15.452 1.00 92.06 194 PHE A N 1
ATOM 1564 C CA . PHE A 1 194 ? -5.091 -6.948 15.849 1.00 92.06 194 PHE A CA 1
ATOM 1565 C C . PHE A 1 194 ? -5.681 -6.834 17.261 1.00 92.06 194 PHE A C 1
ATOM 1567 O O . PHE A 1 194 ? -5.119 -6.122 18.095 1.00 92.06 194 PHE A O 1
ATOM 1574 N N . ARG A 1 195 ? -6.744 -7.594 17.571 1.00 90.75 195 ARG A N 1
ATOM 1575 C CA . ARG A 1 195 ? -7.349 -7.640 18.919 1.00 90.75 195 ARG A CA 1
ATOM 1576 C C . ARG A 1 195 ? -6.364 -8.116 19.988 1.00 90.75 195 ARG A C 1
ATOM 1578 O O . ARG A 1 195 ? -6.393 -7.639 21.118 1.00 90.75 195 ARG A O 1
ATOM 1585 N N . GLU A 1 196 ? -5.463 -9.021 19.624 1.00 95.06 196 GLU A N 1
ATOM 1586 C CA . GLU A 1 196 ? -4.392 -9.508 20.499 1.00 95.06 196 GLU A CA 1
ATOM 1587 C C . GLU A 1 196 ? -3.170 -8.569 20.563 1.00 95.06 196 GLU A C 1
ATOM 1589 O O . GLU A 1 196 ? -2.229 -8.842 21.313 1.00 95.06 196 GLU A O 1
ATOM 1594 N N . GLN A 1 197 ? -3.162 -7.470 19.798 1.00 93.94 197 GLN A N 1
ATOM 1595 C CA . GLN A 1 197 ? -2.004 -6.593 19.580 1.00 93.94 197 GLN A CA 1
ATOM 1596 C C . GLN A 1 197 ? -0.784 -7.347 19.023 1.00 93.94 197 GLN A C 1
ATOM 1598 O O . GLN A 1 197 ? 0.344 -7.217 19.506 1.00 93.94 197 GLN A O 1
ATOM 1603 N N . ARG A 1 198 ? -1.023 -8.174 18.005 1.00 94.94 198 ARG A N 1
ATOM 1604 C CA . ARG A 1 198 ? -0.037 -9.009 17.317 1.00 94.94 198 ARG A CA 1
ATOM 1605 C C . ARG A 1 198 ? -0.025 -8.715 15.821 1.00 94.94 198 ARG A C 1
ATOM 1607 O O . ARG A 1 198 ? -0.984 -8.221 15.232 1.00 94.94 198 ARG A O 1
ATOM 1614 N N . PHE A 1 199 ? 1.091 -9.061 15.202 1.00 94.94 199 PHE A N 1
ATOM 1615 C CA . PHE A 1 199 ? 1.290 -9.061 13.759 1.00 94.94 199 PHE A CA 1
ATOM 1616 C C . PHE A 1 199 ? 2.382 -10.079 13.421 1.00 94.94 199 PHE A C 1
ATOM 1618 O O . PHE A 1 199 ? 3.171 -10.470 14.285 1.00 94.94 199 PHE A O 1
ATOM 1625 N N . VAL A 1 200 ? 2.412 -10.530 12.171 1.00 92.31 200 VAL A N 1
ATOM 1626 C CA . VAL A 1 200 ? 3.530 -11.286 11.607 1.00 92.31 200 VAL A CA 1
ATOM 1627 C C . VAL A 1 200 ? 4.489 -10.292 10.975 1.00 92.31 200 VAL A C 1
ATOM 1629 O O . VAL A 1 200 ? 4.060 -9.408 10.234 1.00 92.31 200 VAL A O 1
ATOM 1632 N N . ALA A 1 201 ? 5.778 -10.447 11.255 1.00 92.12 201 ALA A N 1
ATOM 1633 C CA . ALA A 1 201 ? 6.831 -9.659 10.641 1.00 92.12 201 ALA A CA 1
ATOM 1634 C C . ALA A 1 201 ? 7.903 -10.571 10.058 1.00 92.12 201 ALA A C 1
ATOM 1636 O O . ALA A 1 201 ? 8.322 -11.530 10.705 1.00 92.12 201 ALA A O 1
ATOM 1637 N N . ILE A 1 202 ? 8.375 -10.232 8.864 1.00 89.38 202 ILE A N 1
ATOM 1638 C CA . ILE A 1 202 ? 9.581 -10.817 8.281 1.00 89.38 202 ILE A CA 1
ATOM 1639 C C . ILE A 1 202 ? 10.507 -9.652 7.958 1.00 89.38 202 ILE A C 1
ATOM 1641 O O . ILE A 1 202 ? 10.156 -8.831 7.122 1.00 89.38 202 ILE A O 1
ATOM 1645 N N . ASN A 1 203 ? 11.656 -9.578 8.629 1.00 88.88 203 ASN A N 1
ATOM 1646 C CA . ASN A 1 203 ? 12.628 -8.486 8.505 1.00 88.88 203 ASN A CA 1
ATOM 1647 C C . ASN A 1 203 ? 13.879 -8.961 7.756 1.00 88.88 203 ASN A C 1
ATOM 1649 O O . ASN A 1 203 ? 14.963 -9.088 8.324 1.00 88.88 203 ASN A O 1
ATOM 1653 N N . VAL A 1 204 ? 13.669 -9.338 6.500 1.00 82.81 204 VAL A N 1
ATOM 1654 C CA . VAL A 1 204 ? 14.718 -9.646 5.529 1.00 82.81 204 VAL A CA 1
ATOM 1655 C C . VAL A 1 204 ? 14.205 -9.272 4.137 1.00 82.81 204 VAL A C 1
ATOM 1657 O O . VAL A 1 204 ? 13.008 -9.485 3.876 1.00 82.81 204 VAL A O 1
ATOM 1660 N N . PRO A 1 205 ? 15.080 -8.802 3.225 1.00 81.75 205 PRO A N 1
ATOM 1661 C CA . PRO A 1 205 ? 14.711 -8.571 1.836 1.00 81.75 205 PRO A CA 1
ATOM 1662 C C . PRO A 1 205 ? 14.038 -9.781 1.195 1.00 81.75 205 PRO A C 1
ATOM 1664 O O . PRO A 1 205 ? 14.237 -10.930 1.619 1.00 81.75 205 PRO A O 1
ATOM 1667 N N . THR A 1 206 ? 13.221 -9.535 0.172 1.00 80.62 206 THR A N 1
ATOM 1668 C CA . THR A 1 206 ? 12.742 -10.639 -0.658 1.00 80.62 206 THR A CA 1
ATOM 1669 C C . THR A 1 206 ? 13.916 -11.299 -1.381 1.00 80.62 206 THR A C 1
ATOM 1671 O O . THR A 1 206 ? 14.931 -10.667 -1.673 1.00 80.62 206 THR A O 1
ATOM 1674 N N . CYS A 1 207 ? 13.797 -12.598 -1.620 1.00 66.56 207 CYS A N 1
ATOM 1675 C CA . CYS A 1 207 ? 14.802 -13.384 -2.314 1.00 66.56 207 CYS A CA 1
ATOM 1676 C C . CYS A 1 207 ? 14.095 -14.297 -3.317 1.00 66.56 207 CYS A C 1
ATOM 1678 O O . CYS A 1 207 ? 12.999 -14.774 -3.018 1.00 66.56 207 CYS A O 1
ATOM 1680 N N . ASP A 1 208 ? 14.719 -14.582 -4.465 1.00 51.06 208 ASP A N 1
ATOM 1681 C CA . ASP A 1 208 ? 14.137 -15.411 -5.538 1.00 51.06 208 ASP A CA 1
ATOM 1682 C C . ASP A 1 208 ? 13.603 -16.767 -5.027 1.00 51.06 208 ASP A C 1
ATOM 1684 O O . ASP A 1 208 ? 12.620 -17.284 -5.547 1.00 51.06 208 ASP A O 1
ATOM 1688 N N . ARG A 1 209 ? 14.216 -17.330 -3.972 1.00 45.38 209 ARG A N 1
ATOM 1689 C CA . ARG A 1 209 ? 13.827 -18.612 -3.345 1.00 45.38 209 ARG A CA 1
ATOM 1690 C C . ARG A 1 209 ? 12.880 -18.481 -2.141 1.00 45.38 209 ARG A C 1
ATOM 1692 O O . ARG A 1 209 ? 12.505 -19.486 -1.549 1.00 45.38 209 ARG A O 1
ATOM 1699 N N . CYS A 1 210 ? 12.526 -17.259 -1.752 1.00 49.81 210 CYS A N 1
ATOM 1700 C CA . CYS A 1 210 ? 11.659 -16.944 -0.612 1.00 49.81 210 CYS A CA 1
ATOM 1701 C C . CYS A 1 210 ? 10.206 -16.659 -1.042 1.00 49.81 210 CYS A C 1
ATOM 1703 O O . CYS A 1 210 ? 9.350 -16.403 -0.196 1.00 49.81 210 CYS A O 1
ATOM 1705 N N . SER A 1 211 ? 9.944 -16.633 -2.351 1.00 41.56 211 SER A N 1
ATOM 1706 C CA . SER A 1 211 ? 8.681 -16.221 -2.977 1.00 41.56 211 SER A CA 1
ATOM 1707 C C . SER A 1 211 ? 7.563 -17.268 -2.882 1.00 41.56 211 SER A C 1
ATOM 1709 O O . SER A 1 211 ? 6.417 -16.956 -3.192 1.00 41.56 211 SER A O 1
ATOM 1711 N N . THR A 1 212 ? 7.856 -18.482 -2.405 1.00 40.44 212 THR A N 1
ATOM 1712 C CA . THR A 1 212 ? 6.893 -19.599 -2.336 1.00 40.44 212 THR A CA 1
ATOM 1713 C C . THR A 1 212 ? 6.618 -20.114 -0.922 1.00 40.44 212 THR A C 1
ATOM 1715 O O . THR A 1 212 ? 6.021 -21.172 -0.752 1.00 40.44 212 THR A O 1
ATOM 1718 N N . GLY A 1 213 ? 7.013 -19.377 0.114 1.00 43.59 213 GLY A N 1
ATOM 1719 C CA . GLY A 1 213 ? 6.722 -19.740 1.498 1.00 43.59 213 GLY A CA 1
ATOM 1720 C C . GLY A 1 213 ? 7.775 -19.212 2.453 1.00 43.59 213 GLY A C 1
ATOM 1721 O O . GLY A 1 213 ? 8.909 -18.951 2.060 1.00 43.59 213 GLY A O 1
ATOM 1722 N N . VAL A 1 214 ? 7.397 -19.051 3.721 1.00 39.69 214 VAL A N 1
ATOM 1723 C CA . VAL A 1 214 ? 8.353 -18.803 4.805 1.00 39.69 214 VAL A CA 1
ATOM 1724 C C . VAL A 1 214 ? 9.309 -20.001 4.835 1.00 39.69 214 VAL A C 1
ATOM 1726 O O . VAL A 1 214 ? 8.853 -21.107 5.125 1.00 39.69 214 VAL A O 1
ATOM 1729 N N . PRO A 1 215 ? 10.612 -19.843 4.535 1.00 38.25 215 PRO A N 1
ATOM 1730 C CA . PRO A 1 215 ? 11.553 -20.947 4.675 1.00 38.25 215 PRO A CA 1
ATOM 1731 C C . PRO A 1 215 ? 11.493 -21.464 6.115 1.00 38.25 215 PRO A C 1
ATOM 1733 O O . PRO A 1 215 ? 11.444 -20.658 7.044 1.00 38.25 215 PRO A O 1
ATOM 1736 N N . ALA A 1 216 ? 11.510 -22.782 6.326 1.00 37.69 216 ALA A N 1
ATOM 1737 C CA . ALA A 1 216 ? 11.382 -23.378 7.663 1.00 37.69 216 ALA A CA 1
ATOM 1738 C C . ALA A 1 216 ? 12.382 -22.782 8.684 1.00 37.69 216 ALA A C 1
ATOM 1740 O O . ALA A 1 216 ? 12.049 -22.609 9.856 1.00 37.69 216 ALA A O 1
ATOM 1741 N N . ALA A 1 217 ? 13.558 -22.345 8.213 1.00 36.75 217 ALA A N 1
ATOM 1742 C CA . ALA A 1 217 ? 14.599 -21.680 9.000 1.00 36.75 217 ALA A CA 1
ATOM 1743 C C . ALA A 1 217 ? 14.277 -20.228 9.438 1.00 36.75 217 ALA A C 1
ATOM 1745 O O . ALA A 1 217 ? 14.916 -19.716 10.353 1.00 36.75 217 ALA A O 1
ATOM 1746 N N . LEU A 1 218 ? 13.300 -19.559 8.813 1.00 38.84 218 LEU A N 1
ATOM 1747 C CA . LEU A 1 218 ? 12.858 -18.189 9.128 1.00 38.84 218 LEU A CA 1
ATOM 1748 C C . LEU A 1 218 ? 11.645 -18.146 10.072 1.00 38.84 218 LEU A C 1
ATOM 1750 O O . LEU A 1 218 ? 11.349 -17.089 10.631 1.00 38.84 218 LEU A O 1
ATOM 1754 N N . SER A 1 219 ? 10.977 -19.283 10.305 1.00 36.62 219 SER A N 1
ATOM 1755 C CA . SER A 1 219 ? 9.852 -19.396 11.251 1.00 36.62 219 SER A CA 1
ATOM 1756 C C . SER A 1 219 ? 10.242 -19.042 12.697 1.00 36.62 219 SER A C 1
ATOM 1758 O O . SER A 1 219 ? 9.415 -18.559 13.467 1.00 36.62 219 SER A O 1
ATOM 1760 N N . SER A 1 220 ? 11.527 -19.179 13.041 1.00 30.42 220 SER A N 1
ATOM 1761 C CA . SER A 1 220 ? 12.097 -18.871 14.359 1.00 30.42 220 SER A CA 1
ATOM 1762 C C . SER A 1 220 ? 12.325 -17.373 14.628 1.00 30.42 220 SER A C 1
ATOM 1764 O O . SER A 1 220 ? 12.686 -17.009 15.745 1.00 30.42 220 SER A O 1
ATOM 1766 N N . ARG A 1 221 ? 12.107 -16.485 13.641 1.00 37.81 221 ARG A N 1
ATOM 1767 C CA . ARG A 1 221 ? 12.296 -15.022 13.771 1.00 37.81 221 ARG A CA 1
ATOM 1768 C C . ARG A 1 221 ? 11.012 -14.208 13.573 1.00 37.81 221 ARG A C 1
ATOM 1770 O O . ARG A 1 221 ? 11.076 -13.030 13.226 1.00 37.81 221 ARG A O 1
ATOM 1777 N N . ILE A 1 222 ? 9.844 -14.804 13.816 1.00 40.91 222 ILE A N 1
ATOM 1778 C CA . ILE A 1 222 ? 8.584 -14.054 13.905 1.00 40.91 222 ILE A CA 1
ATOM 1779 C C . ILE A 1 222 ? 8.575 -13.304 15.244 1.00 40.91 222 ILE A C 1
ATOM 1781 O O . ILE A 1 222 ? 8.220 -13.853 16.286 1.00 40.91 222 ILE A O 1
ATOM 1785 N N . LEU A 1 223 ? 8.994 -12.038 15.228 1.00 40.75 223 LEU A N 1
ATOM 1786 C CA . LEU A 1 223 ? 8.947 -11.183 16.412 1.00 40.75 223 LEU A CA 1
ATOM 1787 C C . LEU A 1 223 ? 7.517 -10.647 16.599 1.00 40.75 223 LEU A C 1
ATOM 1789 O O . LEU A 1 223 ? 7.121 -9.669 15.969 1.00 40.75 223 LEU A O 1
ATOM 1793 N N . ALA A 1 224 ? 6.733 -11.268 17.481 1.00 41.19 224 ALA A N 1
ATOM 1794 C CA . ALA A 1 224 ? 5.493 -10.668 17.969 1.00 41.19 224 ALA A CA 1
ATOM 1795 C C . ALA A 1 224 ? 5.848 -9.600 19.019 1.00 41.19 224 ALA A C 1
ATOM 1797 O O . ALA A 1 224 ? 6.072 -9.920 20.186 1.00 41.19 224 ALA A O 1
ATOM 1798 N N . LYS A 1 225 ? 5.947 -8.327 18.617 1.00 39.34 225 LYS A N 1
ATOM 1799 C CA . LYS A 1 225 ? 6.221 -7.229 19.556 1.00 39.34 225 LYS A CA 1
ATOM 1800 C C . LYS A 1 225 ? 4.907 -6.680 20.116 1.00 39.34 225 LYS A C 1
ATOM 1802 O O . LYS A 1 225 ? 4.115 -6.104 19.380 1.00 39.34 225 LYS A O 1
ATOM 1807 N N . ARG A 1 226 ? 4.700 -6.833 21.427 1.00 37.59 226 ARG A N 1
ATOM 1808 C CA . ARG A 1 226 ? 3.603 -6.207 22.180 1.00 37.59 226 ARG A CA 1
ATOM 1809 C C . ARG A 1 226 ? 4.066 -4.833 22.665 1.00 37.59 226 ARG A C 1
ATOM 1811 O O . ARG A 1 226 ? 4.951 -4.761 23.511 1.00 37.59 226 ARG A O 1
ATOM 1818 N N . THR A 1 227 ? 3.487 -3.748 22.165 1.00 37.16 227 THR A N 1
ATOM 1819 C CA . THR A 1 227 ? 3.662 -2.413 22.761 1.00 37.16 227 THR A CA 1
ATOM 1820 C C . THR A 1 227 ? 2.369 -2.025 23.464 1.00 37.16 227 THR A C 1
ATOM 1822 O O . THR A 1 227 ? 1.393 -1.684 22.805 1.00 37.16 227 THR A O 1
ATOM 1825 N N . ARG A 1 228 ? 2.348 -2.094 24.800 1.00 33.84 228 ARG A N 1
ATOM 1826 C CA . ARG A 1 228 ? 1.356 -1.365 25.599 1.00 33.84 228 ARG A CA 1
ATOM 1827 C C . ARG A 1 228 ? 1.978 -0.027 25.975 1.00 33.84 228 ARG A C 1
ATOM 1829 O O . ARG A 1 228 ? 2.948 -0.013 26.727 1.00 33.84 228 ARG A O 1
ATOM 1836 N N . SER A 1 229 ? 1.434 1.078 25.485 1.00 34.94 229 SER A N 1
ATOM 1837 C CA . SER A 1 229 ? 1.550 2.350 26.195 1.00 34.94 229 SER A CA 1
ATOM 1838 C C . SER A 1 229 ? 0.682 2.216 27.447 1.00 34.94 229 SER A C 1
ATOM 1840 O O . SER A 1 229 ? -0.519 1.967 27.345 1.00 34.94 229 SER A O 1
ATOM 1842 N N . ALA A 1 230 ? 1.285 2.274 28.635 1.00 30.47 230 ALA A N 1
ATOM 1843 C CA . ALA A 1 230 ? 0.507 2.425 29.859 1.00 30.47 230 ALA A CA 1
ATOM 1844 C C . ALA A 1 230 ? -0.213 3.786 29.809 1.00 30.47 230 ALA A C 1
ATOM 1846 O O . ALA A 1 230 ? 0.368 4.739 29.279 1.00 30.47 230 ALA A O 1
ATOM 1847 N N . PRO A 1 231 ? -1.441 3.915 30.344 1.00 30.72 231 PRO A N 1
ATOM 1848 C CA . PRO A 1 231 ? -2.026 5.229 30.559 1.00 30.72 231 PRO A CA 1
ATOM 1849 C C . PRO A 1 231 ? -1.060 6.037 31.423 1.00 30.72 231 PRO A C 1
ATOM 1851 O O . PRO A 1 231 ? -0.597 5.545 32.454 1.00 30.72 231 PRO A O 1
ATOM 1854 N N . LEU A 1 232 ? -0.744 7.261 31.010 1.00 32.66 232 LEU A N 1
ATOM 1855 C CA . LEU A 1 232 ? -0.057 8.213 31.872 1.00 32.66 232 LEU A CA 1
ATOM 1856 C C . LEU A 1 232 ? -1.006 8.552 33.028 1.00 32.66 232 LEU A C 1
ATOM 1858 O O . LEU A 1 232 ? -1.809 9.476 32.937 1.00 32.66 232 LEU A O 1
ATOM 1862 N N . THR A 1 233 ? -0.951 7.790 34.120 1.00 35.72 233 THR A N 1
ATOM 1863 C CA . THR A 1 233 ? -1.539 8.202 35.396 1.00 35.72 233 THR A CA 1
ATOM 1864 C C . THR A 1 233 ? -0.638 9.287 35.972 1.00 35.72 233 THR A C 1
ATOM 1866 O O . THR A 1 233 ? 0.274 9.017 36.751 1.00 35.72 233 THR A O 1
ATOM 1869 N N . GLY A 1 234 ? -0.844 10.521 35.518 1.00 31.67 234 GLY A N 1
ATOM 1870 C CA . GLY A 1 234 ? -0.196 11.694 36.083 1.00 31.67 234 GLY A CA 1
ATOM 1871 C C . GLY A 1 234 ? -0.774 12.000 37.459 1.00 31.67 234 GLY A C 1
ATOM 1872 O O . GLY A 1 234 ? -1.716 12.775 37.574 1.00 31.67 234 GLY A O 1
ATOM 1873 N N . SER A 1 235 ? -0.201 11.424 38.514 1.00 37.81 235 SER A N 1
ATOM 1874 C CA . SER A 1 235 ? -0.270 12.010 39.854 1.00 37.81 235 SER A CA 1
ATOM 1875 C C . SER A 1 235 ? 0.776 13.127 39.939 1.00 37.81 235 SER A C 1
ATOM 1877 O O . SER A 1 235 ? 1.882 12.923 40.439 1.00 37.81 235 SER A O 1
ATOM 1879 N N . GLY A 1 236 ? 0.459 14.291 39.370 1.00 34.50 236 GLY A N 1
ATOM 1880 C CA . GLY A 1 236 ? 1.193 15.533 39.629 1.00 34.50 236 GLY A CA 1
ATOM 1881 C C . GLY A 1 236 ? 0.706 16.179 40.936 1.00 34.50 236 GLY A C 1
ATOM 1882 O O . GLY A 1 236 ? -0.463 16.008 41.288 1.00 34.50 236 GLY A O 1
ATOM 1883 N N . PRO A 1 237 ? 1.565 16.896 41.683 1.00 34.56 237 PRO A N 1
ATOM 1884 C CA . PRO A 1 237 ? 1.185 17.495 42.957 1.00 34.56 237 PRO A CA 1
ATOM 1885 C C . PRO A 1 237 ? 0.170 18.623 42.741 1.00 34.56 237 PRO A C 1
ATOM 1887 O O . PRO A 1 237 ? 0.309 19.435 41.827 1.00 34.56 237 PRO A O 1
ATOM 1890 N N . ALA A 1 238 ? -0.849 18.678 43.600 1.00 35.56 238 ALA A N 1
ATOM 1891 C CA . ALA A 1 238 ? -1.865 19.722 43.596 1.00 35.56 238 ALA A CA 1
ATOM 1892 C C . ALA A 1 238 ? -1.223 21.105 43.805 1.00 35.56 238 ALA A C 1
ATOM 1894 O O . ALA A 1 238 ? -0.811 21.454 44.913 1.00 35.56 238 ALA A O 1
ATOM 1895 N N . SER A 1 239 ? -1.151 21.909 42.744 1.00 36.44 239 SER A N 1
ATOM 1896 C CA . SER A 1 239 ? -0.832 23.329 42.844 1.00 36.44 239 SER A CA 1
ATOM 1897 C C . SER A 1 239 ? -2.027 24.057 43.459 1.00 36.44 239 SER A C 1
ATOM 1899 O O . SER A 1 239 ? -3.090 24.153 42.842 1.00 36.44 239 SER A O 1
ATOM 1901 N N . LYS A 1 240 ? -1.862 24.562 44.684 1.00 36.47 240 LYS A N 1
ATOM 1902 C CA . LYS A 1 240 ? -2.806 25.500 45.299 1.00 36.47 240 LYS A CA 1
ATOM 1903 C C . LYS A 1 240 ? -2.835 26.785 44.467 1.00 36.47 240 LYS A C 1
ATOM 1905 O O . LYS A 1 240 ? -1.834 27.492 44.394 1.00 36.47 240 LYS A O 1
ATOM 1910 N N . LEU A 1 241 ? -3.980 27.072 43.857 1.00 33.62 241 LEU A N 1
ATOM 1911 C CA . LEU A 1 241 ? -4.322 28.409 43.373 1.00 33.62 241 LEU A CA 1
ATOM 1912 C C . LEU A 1 241 ? -4.552 29.329 44.586 1.00 33.62 241 LEU A C 1
ATOM 1914 O O . LEU A 1 241 ? -5.204 28.889 45.537 1.00 33.62 241 LEU A O 1
ATOM 1918 N N . PRO A 1 242 ? -4.068 30.582 44.581 1.00 35.16 242 PRO A N 1
ATOM 1919 C CA . PRO A 1 242 ? -4.553 31.586 45.509 1.00 35.16 242 PRO A CA 1
ATOM 1920 C C . PRO A 1 242 ? -5.898 32.133 45.013 1.00 35.16 242 PRO A C 1
ATOM 1922 O O . PRO A 1 242 ? -6.079 32.412 43.829 1.00 35.16 242 PRO A O 1
ATOM 1925 N N . THR A 1 243 ? -6.837 32.277 45.937 1.00 35.66 243 THR A N 1
ATOM 1926 C CA . THR A 1 243 ? -8.106 33.003 45.788 1.00 35.66 243 THR A CA 1
ATOM 1927 C C . THR A 1 243 ? -8.088 34.229 46.694 1.00 35.66 243 THR A C 1
ATOM 1929 O O . THR A 1 243 ? -7.555 34.108 47.801 1.00 35.66 243 THR A O 1
ATOM 1932 N N . PRO A 1 244 ? -8.940 35.221 46.408 1.00 42.97 244 PRO A N 1
ATOM 1933 C CA . PRO A 1 244 ? -8.874 36.197 45.318 1.00 42.97 244 PRO A CA 1
ATOM 1934 C C . PRO A 1 244 ? -7.816 37.290 45.559 1.00 42.97 244 PRO A C 1
ATOM 1936 O O . PRO A 1 244 ? -7.469 37.542 46.734 1.00 42.97 244 PRO A O 1
#

Organism: NCBI:txid418985

Sequence (244 aa):
MLQQLTGLDDQFEGQTLYVRIRQAIDVLQLGSDWTVYMQRKNSFTFTNQWMILDYNKYQSSADGGRLLGGTFWAVEQMPAMASYNVHYFNDIFNDSGRRKLCQSSGDRYGYNDCLRAVIFRRNHSKVTNVTEMIALMRYNNYKQDAASSNPGTPPHNPTYAISAPFNLMDPNEQYFPPAAARDIDVKVTDLQRFREQRFVAINVPTCDRCSTGVPAALSSRILAKRTRSAPLTGSGPASKLPTP

Radius of gyration: 22.05 Å; chains: 1; bounding box: 50×60×68 Å

Secondary structure (DSSP, 8-state):
-HHHHHHHHHH-TT--HHHHHHHHHHH--SHHHHHHHHHTT--SSS--EEEEE-GGGEE--TTS-EEPTTSEEEEE-SS---GGGS-SSHHHHHHTTHHHHHHHH-GGGSTTTSHHHHHHHHHGGG--SHHHHHHHHT---TTT-GGGB-SSSSSB-TTSSSS-BGGGS-TTSS----TT-B---EEE--HHHHHTT--EEE-S---TTSTTS--GGGGGG-------PPP-------------